Protein AF-A0A847GMD9-F1 (afdb_monomer)

Sequence (215 aa):
MLSDRDDDEDDGYQLQPEETQTRRPEPASASAAELLRKAEAEAAAQQEEERSSADRMKESVGGWWQRARVAASGLGQGAKTLAEAGSRKAEAATIKTVALPKAYAALGRAVYQDRRYLTEFPAAYRQLDELVQQLERRTQEVESAPSLLERAKQSVRRAADAATAKSLSVKLKQQLQRLGADCFERFGAASGPPELCAAVQSLLSKLHDLQDAAD

Foldseek 3Di:
DDDDDDDDDDDDDDDDDDDPPPDDDDDPPPPPVVVVVVVVVVVVVVVVVVVVVVVVVVVVVVVVVVVVVVVCPPQVPNVVVVVVLVVLVVVLCCLVPPVLLVLLLVLLVQCLVVVVCCVPCVVLNVVLVVLVVVLVVLVVVVVPDDDPVVVVVCPVVVVVSVVVSVVSVVVNSNSSSVSSVVLCVVPNCVSGDNVSSVSNVVSVVSSVVSVVVND

Structure (mmCIF, N/CA/C/O backbone):
data_AF-A0A847GMD9-F1
#
_entry.id   AF-A0A847GMD9-F1
#
loop_
_atom_site.group_PDB
_atom_site.id
_atom_site.type_symbol
_atom_site.label_atom_id
_atom_site.label_alt_id
_atom_site.label_comp_id
_atom_site.label_asym_id
_atom_site.label_entity_id
_atom_site.label_seq_id
_atom_site.pdbx_PDB_ins_code
_atom_site.Cartn_x
_atom_site.Cartn_y
_atom_site.Cartn_z
_atom_site.occupancy
_atom_site.B_iso_or_equiv
_atom_site.auth_seq_id
_atom_site.auth_comp_id
_atom_site.auth_asym_id
_atom_site.auth_atom_id
_atom_site.pdbx_PDB_model_num
ATOM 1 N N . MET A 1 1 ? 9.608 -0.421 68.414 1.00 55.06 1 MET A N 1
ATOM 2 C CA . MET A 1 1 ? 10.618 0.401 67.726 1.00 55.06 1 MET A CA 1
ATOM 3 C C . MET A 1 1 ? 9.862 1.388 66.867 1.00 55.06 1 MET A C 1
ATOM 5 O O . MET A 1 1 ? 9.229 0.973 65.907 1.00 55.06 1 MET A O 1
ATOM 9 N N . LEU A 1 2 ? 9.821 2.629 67.347 1.00 54.03 2 LEU A N 1
ATOM 10 C CA . LEU A 1 2 ? 9.278 3.802 66.674 1.00 54.03 2 LEU A CA 1
ATOM 11 C C . LEU A 1 2 ? 10.324 4.345 65.693 1.00 54.03 2 LEU A C 1
ATOM 13 O O . LEU A 1 2 ? 11.517 4.342 66.001 1.00 54.03 2 LEU A O 1
ATOM 17 N N . SER A 1 3 ? 9.871 4.781 64.527 1.00 59.91 3 SER A N 1
ATOM 18 C CA . SER A 1 3 ? 10.553 5.723 63.630 1.00 59.91 3 SER A CA 1
ATOM 19 C C . SER A 1 3 ? 9.406 6.378 62.850 1.00 59.91 3 SER A C 1
ATOM 21 O O . SER A 1 3 ? 8.837 5.736 61.971 1.00 59.91 3 SER A O 1
ATOM 23 N N . ASP A 1 4 ? 8.795 7.449 63.353 1.00 59.41 4 ASP A N 1
ATOM 24 C CA . ASP A 1 4 ? 9.283 8.837 63.291 1.00 59.41 4 ASP A CA 1
ATOM 25 C C . ASP A 1 4 ? 9.867 9.154 61.912 1.00 59.41 4 ASP A C 1
ATOM 27 O O . ASP A 1 4 ? 11.034 8.879 61.619 1.00 59.41 4 ASP A O 1
ATOM 31 N N . ARG A 1 5 ? 9.003 9.688 61.045 1.00 62.06 5 ARG A N 1
ATOM 32 C CA . ARG A 1 5 ? 9.407 10.497 59.901 1.00 62.06 5 ARG A CA 1
ATOM 33 C C . ARG A 1 5 ? 8.311 11.520 59.632 1.00 62.06 5 ARG A C 1
ATOM 35 O O . ARG A 1 5 ? 7.344 11.250 58.923 1.00 62.06 5 ARG A O 1
ATOM 42 N N . ASP A 1 6 ? 8.485 12.627 60.333 1.00 55.53 6 ASP A N 1
ATOM 43 C CA . ASP A 1 6 ? 7.819 13.903 60.150 1.00 55.53 6 ASP A CA 1
ATOM 44 C C . ASP A 1 6 ? 8.154 14.532 58.784 1.00 55.53 6 ASP A C 1
ATOM 46 O O . ASP A 1 6 ? 9.171 14.170 58.180 1.00 55.53 6 ASP A O 1
ATOM 50 N N . ASP A 1 7 ? 7.304 15.496 58.403 1.00 56.94 7 ASP A N 1
ATOM 51 C CA . ASP A 1 7 ? 7.641 16.772 57.746 1.00 56.94 7 ASP A CA 1
ATOM 52 C C . ASP A 1 7 ? 8.220 16.721 56.309 1.00 56.94 7 ASP A C 1
ATOM 54 O O . ASP A 1 7 ? 9.030 15.875 55.949 1.00 56.94 7 ASP A O 1
ATOM 58 N N . ASP A 1 8 ? 7.891 17.600 55.365 1.00 51.62 8 ASP A N 1
ATOM 59 C CA . ASP A 1 8 ? 7.162 18.868 55.356 1.00 51.62 8 ASP A CA 1
ATOM 60 C C . ASP A 1 8 ? 6.970 19.265 53.866 1.00 51.62 8 ASP A C 1
ATOM 62 O O . ASP A 1 8 ? 7.462 18.583 52.964 1.00 51.62 8 ASP A O 1
ATOM 66 N N . GLU A 1 9 ? 6.334 20.416 53.639 1.00 55.97 9 GLU A N 1
ATOM 67 C CA . GLU A 1 9 ? 6.349 21.238 52.406 1.00 55.97 9 GLU A CA 1
ATOM 68 C C . GLU A 1 9 ? 5.123 21.136 51.481 1.00 55.97 9 GLU A C 1
ATOM 70 O O . GLU A 1 9 ? 5.119 20.683 50.335 1.00 55.97 9 GLU A O 1
ATOM 75 N N . ASP A 1 10 ? 4.055 21.658 52.077 1.00 58.16 10 ASP A N 1
ATOM 76 C CA . ASP A 1 10 ? 3.028 22.535 51.519 1.00 58.16 10 ASP A CA 1
ATOM 77 C C . ASP A 1 10 ? 3.616 23.673 50.646 1.00 58.16 10 ASP A C 1
ATOM 79 O O . ASP A 1 10 ? 4.048 24.704 51.159 1.00 58.16 10 ASP A O 1
ATOM 83 N N . ASP A 1 11 ? 3.606 23.510 49.317 1.00 55.16 11 ASP A N 1
ATOM 84 C CA . ASP A 1 11 ? 3.817 24.612 48.366 1.00 55.16 11 ASP A CA 1
ATOM 85 C C . ASP A 1 11 ? 2.465 25.137 47.863 1.00 55.16 11 ASP A C 1
ATOM 87 O O . ASP A 1 11 ? 1.874 24.679 46.875 1.00 55.16 11 ASP A O 1
ATOM 91 N N . GLY A 1 12 ? 1.973 26.141 48.587 1.00 49.69 12 GLY A N 1
ATOM 92 C CA . GLY A 1 12 ? 0.813 26.940 48.234 1.00 49.69 12 GLY A CA 1
ATOM 93 C C . GLY A 1 12 ? 1.006 27.683 46.911 1.00 49.69 12 GLY A C 1
ATOM 94 O O . GLY A 1 12 ? 1.676 28.714 46.834 1.00 49.69 12 GLY A O 1
ATOM 95 N N . TYR A 1 13 ? 0.323 27.220 45.866 1.00 59.31 13 TYR A N 1
ATOM 96 C CA . TYR A 1 13 ? 0.138 27.997 44.644 1.00 59.31 13 TYR A CA 1
ATOM 97 C C . TYR A 1 13 ? -0.812 29.170 44.919 1.00 59.31 13 TYR A C 1
ATOM 99 O O . TYR A 1 13 ? -2.036 29.025 44.955 1.00 59.31 13 TYR A O 1
ATOM 107 N N . GLN A 1 14 ? -0.226 30.354 45.109 1.00 52.59 14 GLN A N 1
ATOM 108 C CA . GLN A 1 14 ? -0.920 31.639 45.112 1.00 52.59 14 GLN A CA 1
ATOM 109 C C . GLN A 1 14 ? -1.671 31.840 43.789 1.00 52.59 14 GLN A C 1
ATOM 111 O O . GLN A 1 14 ? -1.080 32.103 42.742 1.00 52.59 14 GLN A O 1
ATOM 116 N N . LEU A 1 15 ? -2.998 31.756 43.856 1.00 57.06 15 LEU A N 1
ATOM 117 C CA . LEU A 1 15 ? -3.901 32.235 42.817 1.00 57.06 15 LEU A CA 1
ATOM 118 C C . LEU A 1 15 ? -3.817 33.765 42.774 1.00 57.06 15 LEU A C 1
ATOM 120 O O . LEU A 1 15 ? -4.296 34.448 43.679 1.00 57.06 15 LEU A O 1
ATOM 124 N N . GLN A 1 16 ? -3.200 34.305 41.724 1.00 56.38 16 GLN A N 1
ATOM 125 C CA . GLN A 1 16 ? -3.302 35.727 41.417 1.00 56.38 16 GLN A CA 1
ATOM 126 C C . GLN A 1 16 ? -4.740 36.038 40.961 1.00 56.38 16 GLN A C 1
ATOM 128 O O . GLN A 1 16 ? -5.260 35.342 40.085 1.00 56.38 16 GLN A O 1
ATOM 133 N N . PRO A 1 17 ? -5.408 37.053 41.534 1.00 54.34 17 PRO A N 1
ATOM 134 C CA . PRO A 1 17 ? -6.699 37.510 41.048 1.00 54.34 17 PRO A CA 1
ATOM 135 C C . PRO A 1 17 ? -6.495 38.282 39.741 1.00 54.34 17 PRO A C 1
ATOM 137 O O . PRO A 1 17 ? -5.964 39.391 39.744 1.00 54.34 17 PRO A O 1
ATOM 140 N N . GLU A 1 18 ? -6.913 37.704 38.615 1.00 56.88 18 GLU A N 1
ATOM 141 C CA . GLU A 1 18 ? -6.995 38.450 37.362 1.00 56.88 18 GLU A CA 1
ATOM 142 C C . GLU A 1 18 ? -8.102 39.505 37.472 1.00 56.88 18 GLU A C 1
ATOM 144 O O . GLU A 1 18 ? -9.290 39.204 37.607 1.00 56.88 18 GLU A O 1
ATOM 149 N N . GLU A 1 19 ? -7.681 40.767 37.450 1.00 51.44 19 GLU A N 1
ATOM 150 C CA . GLU A 1 19 ? -8.542 41.937 37.433 1.00 51.44 19 GLU A CA 1
ATOM 151 C C . GLU A 1 19 ? -9.450 41.910 36.197 1.00 51.44 19 GLU A C 1
ATOM 153 O O . GLU A 1 19 ? -9.041 42.164 35.063 1.00 51.44 19 GLU A O 1
ATOM 158 N N . THR A 1 20 ? -10.735 41.649 36.423 1.00 48.84 20 THR A N 1
ATOM 159 C CA . THR A 1 20 ? -11.806 41.890 35.456 1.00 48.84 20 THR A CA 1
ATOM 160 C C . THR A 1 20 ? -11.917 43.385 35.149 1.00 48.84 20 THR A C 1
ATOM 162 O O . THR A 1 20 ? -12.686 44.116 35.775 1.00 48.84 20 THR A O 1
ATOM 165 N N . GLN A 1 21 ? -11.165 43.845 34.148 1.00 53.69 21 GLN A N 1
ATOM 166 C CA . GLN A 1 21 ? -11.369 45.133 33.490 1.00 53.69 21 GLN A CA 1
ATOM 167 C C . GLN A 1 21 ? -12.646 45.074 32.641 1.00 53.69 21 GLN A C 1
ATOM 169 O O . GLN A 1 21 ? -12.670 44.592 31.507 1.00 53.69 21 GLN A O 1
ATOM 174 N N . THR A 1 22 ? -13.738 45.588 33.202 1.00 49.62 22 THR A N 1
ATOM 175 C CA . THR A 1 22 ? -15.006 45.858 32.517 1.00 49.62 22 THR A CA 1
ATOM 176 C C . THR A 1 22 ? -14.814 46.967 31.481 1.00 49.62 22 THR A C 1
ATOM 178 O O . THR A 1 22 ? -15.054 48.151 31.719 1.00 49.62 22 THR A O 1
ATOM 181 N N . ARG A 1 23 ? -14.360 46.576 30.287 1.00 53.78 23 ARG A N 1
ATOM 182 C CA . ARG A 1 23 ? -14.252 47.463 29.128 1.00 53.78 23 ARG A CA 1
ATOM 183 C C . ARG A 1 23 ? -15.651 47.727 28.565 1.00 53.78 23 ARG A C 1
ATOM 185 O O . ARG A 1 23 ? -16.315 46.839 28.036 1.00 53.78 23 ARG A O 1
ATOM 192 N N . ARG A 1 24 ? -16.098 48.971 28.726 1.00 52.19 24 ARG A N 1
ATOM 193 C CA . ARG A 1 24 ? -17.351 49.530 28.207 1.00 52.19 24 ARG A CA 1
ATOM 194 C C . ARG A 1 24 ? -17.390 49.375 26.670 1.00 52.19 24 ARG A C 1
ATOM 196 O O . ARG A 1 24 ? -16.454 49.842 26.022 1.00 52.19 24 ARG A O 1
ATOM 203 N N . PRO A 1 25 ? -18.412 48.733 26.076 1.00 55.19 25 PRO A N 1
ATOM 204 C CA . PRO A 1 25 ? -18.513 48.613 24.625 1.00 55.19 25 PRO A CA 1
ATOM 205 C C . PRO A 1 25 ? -18.936 49.954 24.010 1.00 55.19 25 PRO A C 1
ATOM 207 O O . PRO A 1 25 ? -19.998 50.487 24.333 1.00 55.19 25 PRO A O 1
ATOM 210 N N . GLU A 1 26 ? -18.098 50.498 23.128 1.00 59.06 26 GLU A N 1
ATOM 211 C CA . GLU A 1 26 ? -18.479 51.603 22.248 1.00 59.06 26 GLU A CA 1
ATOM 212 C C . GLU A 1 26 ? -19.395 51.107 21.111 1.00 59.06 26 GLU A C 1
ATOM 214 O O . GLU A 1 26 ? -19.246 49.974 20.640 1.00 59.06 26 GLU A O 1
ATOM 219 N N . PRO A 1 27 ? -20.356 51.927 20.651 1.00 48.91 27 PRO A N 1
ATOM 220 C CA . PRO A 1 27 ? -21.293 51.542 19.602 1.00 48.91 27 PRO A CA 1
ATOM 221 C C . PRO A 1 27 ? -20.616 51.512 18.219 1.00 48.91 27 PRO A C 1
ATOM 223 O O . PRO A 1 27 ? -20.427 52.534 17.565 1.00 48.91 27 PRO A O 1
ATOM 226 N N . ALA A 1 28 ? -20.297 50.306 17.745 1.00 55.69 28 ALA A N 1
ATOM 227 C CA . ALA A 1 28 ? -19.742 50.026 16.420 1.00 55.69 28 ALA A CA 1
ATOM 228 C C . ALA A 1 28 ? -20.817 50.018 15.308 1.00 55.69 28 ALA A C 1
ATOM 230 O O . ALA A 1 28 ? -21.030 49.003 14.646 1.00 55.69 28 ALA A O 1
ATOM 231 N N . SER A 1 29 ? -21.515 51.134 15.080 1.00 55.50 29 SER A N 1
ATOM 232 C CA . SER A 1 29 ? -22.562 51.217 14.042 1.00 55.50 29 SER A CA 1
ATOM 233 C C . SER A 1 29 ? -22.107 51.792 12.690 1.00 55.50 29 SER A C 1
ATOM 235 O O . SER A 1 29 ? -22.923 51.885 11.778 1.00 55.50 29 SER A O 1
ATOM 237 N N . ALA A 1 30 ? -20.819 52.107 12.502 1.00 55.28 30 ALA A N 1
ATOM 238 C CA . ALA A 1 30 ? -20.302 52.656 11.235 1.00 55.28 30 ALA A CA 1
ATOM 239 C C . ALA A 1 30 ? -19.457 51.676 10.382 1.00 55.28 30 ALA A C 1
ATOM 241 O O . ALA A 1 30 ? -19.099 52.001 9.257 1.00 55.28 30 ALA A O 1
ATOM 242 N N . SER A 1 31 ? -19.154 50.464 10.867 1.00 60.03 31 SER A N 1
ATOM 243 C CA . SER A 1 31 ? -18.088 49.611 10.295 1.00 60.03 31 SER A CA 1
ATOM 244 C C . SER A 1 31 ? -18.546 48.572 9.250 1.00 60.03 31 SER A C 1
ATOM 246 O O . SER A 1 31 ? -17.762 48.171 8.390 1.00 60.03 31 SER A O 1
ATOM 248 N N . ALA A 1 32 ? -19.813 48.147 9.254 1.00 59.91 32 ALA A N 1
ATOM 249 C CA . ALA A 1 32 ? -20.258 47.028 8.410 1.00 59.91 32 ALA A CA 1
ATOM 250 C C . ALA A 1 32 ? -20.320 47.359 6.904 1.00 59.91 32 ALA A C 1
ATOM 252 O O . ALA A 1 32 ? -19.997 46.516 6.069 1.00 59.91 32 ALA A O 1
ATOM 253 N N . ALA A 1 33 ? -20.701 48.589 6.544 1.00 64.25 33 ALA A N 1
ATOM 254 C CA . ALA A 1 33 ? -20.795 49.004 5.142 1.00 64.25 33 ALA A CA 1
ATOM 255 C C . ALA A 1 33 ? -19.414 49.237 4.500 1.00 64.25 33 ALA A C 1
ATOM 257 O O . ALA A 1 33 ? -19.243 49.042 3.297 1.00 64.25 33 ALA A O 1
ATOM 258 N N . GLU A 1 34 ? -18.422 49.628 5.300 1.00 65.38 34 GLU A N 1
ATOM 259 C CA . GLU A 1 34 ? -17.058 49.875 4.832 1.00 65.38 34 GLU A CA 1
ATOM 260 C C . GLU A 1 34 ? -16.272 48.564 4.665 1.00 65.38 34 GLU A C 1
ATOM 262 O O . GLU A 1 34 ? -15.547 48.397 3.684 1.00 65.38 34 GLU A O 1
ATOM 267 N N . LEU A 1 35 ? -16.507 47.578 5.542 1.00 67.19 35 LEU A N 1
ATOM 268 C CA . LEU A 1 35 ? -15.934 46.234 5.409 1.00 67.19 35 LEU A CA 1
ATOM 269 C C . LEU A 1 35 ? -16.474 45.472 4.187 1.00 67.19 35 LEU A C 1
ATOM 271 O O . LEU A 1 35 ? -15.703 44.775 3.531 1.00 67.19 35 LEU A O 1
ATOM 275 N N . LEU A 1 36 ? -17.755 45.640 3.831 1.00 72.62 36 LEU A N 1
ATOM 276 C CA . LEU A 1 36 ? -18.325 45.036 2.618 1.00 72.62 36 LEU A CA 1
ATOM 277 C C . LEU A 1 36 ? -17.710 45.617 1.336 1.00 72.62 36 LEU A C 1
ATOM 279 O O . LEU A 1 36 ? -17.319 44.857 0.455 1.00 72.62 36 LEU A O 1
ATOM 283 N N . ARG A 1 37 ? -17.527 46.942 1.257 1.00 75.50 37 ARG A N 1
ATOM 284 C CA . ARG A 1 37 ? -16.871 47.574 0.096 1.00 75.50 37 ARG A CA 1
ATOM 285 C C . ARG A 1 37 ? -15.402 47.184 -0.038 1.00 75.50 37 ARG A C 1
ATOM 287 O O . ARG A 1 37 ? -14.915 47.028 -1.154 1.00 75.50 37 ARG A O 1
ATOM 294 N N . LYS A 1 38 ? -14.697 47.007 1.084 1.00 74.50 38 LYS A N 1
ATOM 295 C CA . LYS A 1 38 ? -13.303 46.552 1.070 1.00 74.50 38 LYS A CA 1
ATOM 296 C C . LYS A 1 38 ? -13.183 45.089 0.620 1.00 74.50 38 LYS A C 1
ATOM 298 O O . LYS A 1 38 ? -12.315 44.785 -0.191 1.00 74.50 38 LYS A O 1
ATOM 303 N N . ALA A 1 39 ? -14.092 44.217 1.062 1.00 72.31 39 ALA A N 1
ATOM 304 C CA . ALA A 1 39 ? -14.126 42.818 0.634 1.00 72.31 39 ALA A CA 1
ATOM 305 C C . ALA A 1 39 ? -14.465 42.658 -0.862 1.00 72.31 39 ALA A C 1
ATOM 307 O O . ALA A 1 39 ? -13.865 41.827 -1.541 1.00 72.31 39 ALA A O 1
ATOM 308 N N . GLU A 1 40 ? -15.378 43.474 -1.402 1.00 74.38 40 GLU A N 1
ATOM 309 C CA . GLU A 1 40 ? -15.707 43.456 -2.837 1.00 74.38 40 GLU A CA 1
ATOM 310 C C . GLU A 1 40 ? -14.541 43.944 -3.714 1.00 74.38 40 GLU A C 1
ATOM 312 O O . GLU A 1 40 ? -14.289 43.371 -4.775 1.00 74.38 40 GLU A O 1
ATOM 317 N N . ALA A 1 41 ? -13.783 44.948 -3.259 1.00 72.31 41 ALA A N 1
ATOM 318 C CA . ALA A 1 41 ? -12.608 45.440 -3.979 1.00 72.31 41 ALA A CA 1
ATOM 319 C C . ALA A 1 41 ? -11.449 44.421 -3.996 1.00 72.31 41 ALA A C 1
ATOM 321 O O . ALA A 1 41 ? -10.798 44.247 -5.026 1.00 72.31 41 ALA A O 1
ATOM 322 N N . GLU A 1 42 ? -11.212 43.709 -2.889 1.00 72.00 42 GLU A N 1
ATOM 323 C CA . GLU A 1 42 ? -10.174 42.669 -2.811 1.00 72.00 42 GLU A CA 1
ATOM 324 C C . GLU A 1 42 ? -10.532 41.429 -3.655 1.00 72.00 42 GLU A C 1
ATOM 326 O O . GLU A 1 42 ? -9.656 40.849 -4.299 1.00 72.00 42 GLU A O 1
ATOM 331 N N . ALA A 1 43 ? -11.819 41.069 -3.748 1.00 70.19 43 ALA A N 1
ATOM 332 C CA . ALA A 1 43 ? -12.281 39.971 -4.602 1.00 70.19 43 ALA A CA 1
ATOM 333 C C . ALA A 1 43 ? -12.126 40.269 -6.108 1.00 70.19 43 ALA A C 1
ATOM 335 O O . ALA A 1 43 ? -11.806 39.370 -6.890 1.00 70.19 43 ALA A O 1
ATOM 336 N N . ALA A 1 44 ? -12.313 41.527 -6.525 1.00 71.50 44 ALA A N 1
ATOM 337 C CA . ALA A 1 44 ? -12.126 41.936 -7.918 1.00 71.50 44 ALA A CA 1
ATOM 338 C C . ALA A 1 44 ? -10.647 41.887 -8.348 1.00 71.50 44 ALA A C 1
ATOM 340 O O . ALA A 1 44 ? -10.341 41.412 -9.442 1.00 71.50 44 ALA A O 1
ATOM 341 N N . ALA A 1 45 ? -9.726 42.298 -7.468 1.00 70.00 45 ALA A N 1
ATOM 342 C CA . ALA A 1 45 ? -8.288 42.243 -7.736 1.00 70.00 45 ALA A CA 1
ATOM 343 C C . ALA A 1 45 ? -7.768 40.797 -7.866 1.00 70.00 45 ALA A C 1
ATOM 345 O O . ALA A 1 45 ? -6.964 40.505 -8.752 1.00 70.00 45 ALA A O 1
ATOM 346 N N . GLN A 1 46 ? -8.277 39.869 -7.046 1.00 67.81 46 GLN A N 1
ATOM 347 C CA . GLN A 1 46 ? -7.904 38.450 -7.125 1.00 67.81 46 GLN A CA 1
ATOM 348 C C . GLN A 1 46 ? -8.372 37.788 -8.434 1.00 67.81 46 GLN A C 1
ATOM 350 O O . GLN A 1 46 ? -7.641 36.984 -9.012 1.00 67.81 46 GLN A O 1
ATOM 355 N N . GLN A 1 47 ? -9.543 38.164 -8.964 1.00 67.88 47 GLN A N 1
ATOM 356 C CA . GLN A 1 47 ? -10.028 37.623 -10.242 1.00 67.88 47 GLN A CA 1
ATOM 357 C C . GLN A 1 47 ? -9.214 38.084 -11.462 1.00 67.88 47 GLN A C 1
ATOM 359 O O . GLN A 1 47 ? -9.088 37.326 -12.429 1.00 67.88 47 GLN A O 1
ATOM 364 N N . GLU A 1 48 ? -8.658 39.299 -11.457 1.00 69.19 48 GLU A N 1
ATOM 365 C CA . GLU A 1 48 ? -7.792 39.763 -12.552 1.00 69.19 48 GLU A CA 1
ATOM 366 C C . GLU A 1 48 ? -6.420 39.073 -12.544 1.00 69.19 48 GLU A C 1
ATOM 368 O O . GLU A 1 48 ? -5.893 38.732 -13.610 1.00 69.19 48 GLU A O 1
ATOM 373 N N . GLU A 1 49 ? -5.868 38.779 -11.365 1.00 67.19 49 GLU A N 1
ATOM 374 C CA . GLU A 1 49 ? -4.586 38.077 -11.233 1.00 67.19 49 GLU A CA 1
ATOM 375 C C . GLU A 1 49 ? -4.682 36.600 -11.671 1.00 67.19 49 GLU A C 1
ATOM 377 O O . GLU A 1 49 ? -3.796 36.090 -12.371 1.00 67.19 49 GLU A O 1
ATOM 382 N N . GLU A 1 50 ? -5.802 35.932 -11.369 1.00 64.50 50 GLU A N 1
ATOM 383 C CA . GLU A 1 50 ? -6.078 34.566 -11.836 1.00 64.50 50 GLU A CA 1
ATOM 384 C C . GLU A 1 50 ? -6.248 34.487 -13.363 1.00 64.50 50 GLU A C 1
ATOM 386 O O . GLU A 1 50 ? -5.744 33.553 -13.998 1.00 64.50 50 GLU A O 1
ATOM 391 N N . ARG A 1 51 ? -6.893 35.485 -13.985 1.00 68.12 51 ARG A N 1
ATOM 392 C CA . ARG A 1 51 ? -7.039 35.545 -15.451 1.00 68.12 51 ARG A CA 1
ATOM 393 C C . ARG A 1 51 ? -5.700 35.777 -16.154 1.00 68.12 51 ARG A C 1
ATOM 395 O O . ARG A 1 51 ? -5.405 35.094 -17.133 1.00 68.12 51 ARG A O 1
ATOM 402 N N . SER A 1 52 ? -4.857 36.660 -15.616 1.00 69.75 52 SER A N 1
ATOM 403 C CA . SER A 1 52 ? -3.516 36.941 -16.154 1.00 69.75 52 SER A CA 1
ATOM 404 C C . SER A 1 52 ? -2.570 35.733 -16.048 1.00 69.75 52 SER A C 1
ATOM 406 O O . SER A 1 52 ? -1.805 35.443 -16.975 1.00 69.75 52 SER A O 1
ATOM 408 N N . SER A 1 53 ? -2.660 34.959 -14.960 1.00 60.66 53 SER A N 1
ATOM 409 C CA . SER A 1 53 ? -1.889 33.716 -14.804 1.00 60.66 53 SER A CA 1
ATOM 410 C C . SER A 1 53 ? -2.349 32.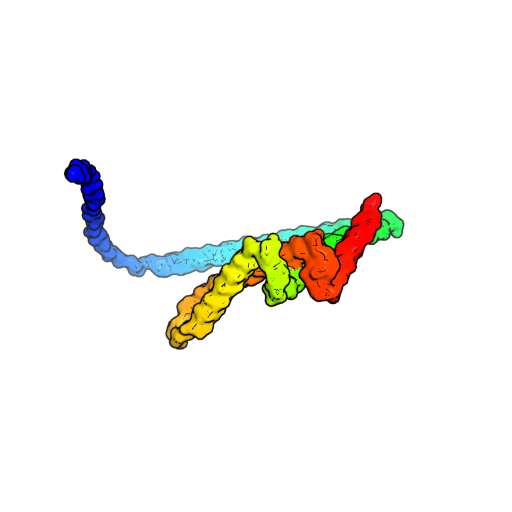606 -15.757 1.00 60.66 53 SER A C 1
ATOM 412 O O . SER A 1 53 ? -1.514 31.875 -16.297 1.00 60.66 53 SER A O 1
ATOM 414 N N . ALA A 1 54 ? -3.656 32.498 -16.021 1.00 61.16 54 ALA A N 1
ATOM 415 C CA . ALA A 1 54 ? -4.202 31.491 -16.930 1.00 61.16 54 ALA A CA 1
ATOM 416 C C . ALA A 1 54 ? -3.770 31.701 -18.395 1.00 61.16 54 ALA A C 1
ATOM 418 O O . ALA A 1 54 ? -3.502 30.721 -19.098 1.00 61.16 54 ALA A O 1
ATOM 419 N N . ASP A 1 55 ? -3.648 32.950 -18.854 1.00 64.62 55 ASP A N 1
ATOM 420 C CA . ASP A 1 55 ? -3.221 33.242 -20.229 1.00 64.62 55 ASP A CA 1
ATOM 421 C C . ASP A 1 55 ? -1.710 33.048 -20.438 1.00 64.62 55 ASP A C 1
ATOM 423 O O . ASP A 1 55 ? -1.308 32.442 -21.436 1.00 64.62 55 ASP A O 1
ATOM 427 N N . ARG A 1 56 ? -0.861 33.391 -19.454 1.00 64.12 56 ARG A N 1
ATOM 428 C CA . ARG A 1 56 ? 0.585 33.073 -19.518 1.00 64.12 56 ARG A CA 1
ATOM 429 C C . ARG A 1 56 ? 0.860 31.568 -19.548 1.00 64.12 56 ARG A C 1
ATOM 431 O O . ARG A 1 56 ? 1.829 31.119 -20.165 1.00 64.12 56 ARG A O 1
ATOM 438 N N . MET A 1 57 ? 0.007 30.767 -18.909 1.00 56.81 57 MET A N 1
ATOM 439 C CA . MET A 1 57 ? 0.154 29.311 -18.905 1.00 56.81 57 MET A CA 1
ATOM 440 C C . MET A 1 57 ? -0.186 28.689 -20.270 1.00 56.81 57 MET A C 1
ATOM 442 O O . MET A 1 57 ? 0.446 27.709 -20.665 1.00 56.81 57 MET A O 1
ATOM 446 N N . LYS A 1 58 ? -1.114 29.276 -21.040 1.00 63.47 58 LYS A N 1
ATOM 447 C CA . LYS A 1 58 ? -1.474 28.789 -22.386 1.00 63.47 58 LYS A CA 1
ATOM 448 C C . LYS A 1 58 ? -0.385 29.055 -23.429 1.00 63.47 58 LYS A C 1
ATOM 450 O O . LYS A 1 58 ? -0.117 28.176 -24.249 1.00 63.47 58 LYS A O 1
ATOM 455 N N . GLU A 1 59 ? 0.286 30.206 -23.375 1.00 61.16 59 GLU A N 1
ATOM 456 C CA . GLU A 1 59 ? 1.390 30.524 -24.299 1.00 61.16 59 GLU A CA 1
ATOM 457 C C . GLU A 1 59 ? 2.642 29.666 -24.046 1.00 61.16 59 GLU A C 1
ATOM 459 O O . GLU A 1 59 ? 3.314 29.238 -24.988 1.00 61.16 59 GLU A O 1
ATOM 464 N N . SER A 1 60 ? 2.912 29.325 -22.782 1.00 59.38 60 SER A N 1
ATOM 465 C CA . SER A 1 60 ? 4.016 28.439 -22.386 1.00 59.38 60 SER A CA 1
ATOM 466 C C . SER A 1 60 ? 3.855 27.007 -22.927 1.00 59.38 60 SER A C 1
ATOM 468 O O . SER A 1 60 ? 4.807 26.412 -23.444 1.00 59.38 60 SER A O 1
ATOM 470 N N . VAL A 1 61 ? 2.635 26.459 -22.884 1.00 60.09 61 VAL A N 1
ATOM 471 C CA . VAL A 1 61 ? 2.370 25.076 -23.310 1.00 60.09 61 VAL A CA 1
ATOM 472 C C . VAL A 1 61 ? 2.462 24.924 -24.835 1.00 60.09 61 VAL A C 1
ATOM 474 O O . VAL A 1 61 ? 3.018 23.934 -25.313 1.00 60.09 61 VAL A O 1
ATOM 477 N N . GLY A 1 62 ? 2.004 25.908 -25.619 1.00 62.00 62 GLY A N 1
ATOM 478 C CA . GLY A 1 62 ? 2.017 25.837 -27.090 1.00 62.00 62 GLY A CA 1
ATOM 479 C C . GLY A 1 62 ? 3.423 25.709 -27.696 1.00 62.00 62 GLY A C 1
ATOM 480 O O . GLY A 1 62 ? 3.656 24.877 -28.577 1.00 62.00 62 GLY A O 1
ATOM 481 N N . GLY A 1 63 ? 4.390 26.464 -27.163 1.00 64.94 63 GLY A N 1
ATOM 482 C CA . GLY A 1 63 ? 5.774 26.456 -27.649 1.00 64.94 63 GLY A CA 1
ATOM 483 C C . GLY A 1 63 ? 6.585 25.208 -27.273 1.00 64.94 63 GLY A C 1
ATOM 484 O O . GLY A 1 63 ? 7.621 24.946 -27.891 1.00 64.94 63 GLY A O 1
ATOM 485 N N . TRP A 1 64 ? 6.150 24.430 -26.275 1.00 67.00 64 TRP A N 1
ATOM 486 C CA . TRP A 1 64 ? 6.814 23.181 -25.877 1.00 67.00 64 TRP A CA 1
ATOM 487 C C . TRP A 1 64 ? 6.442 22.016 -26.807 1.00 67.00 64 TRP A C 1
ATOM 489 O O . TRP A 1 64 ? 7.326 21.291 -27.268 1.00 67.00 64 TRP A O 1
ATOM 499 N N . TRP A 1 65 ? 5.166 21.897 -27.193 1.00 68.69 65 TRP A N 1
ATOM 500 C CA . TRP A 1 65 ? 4.698 20.838 -28.099 1.00 68.69 65 TRP A CA 1
ATOM 501 C C . TRP A 1 65 ? 5.286 20.942 -29.512 1.00 68.69 65 TRP A C 1
ATOM 503 O O . TRP A 1 65 ? 5.628 19.924 -30.116 1.00 68.69 65 TRP A O 1
ATOM 513 N N . GLN A 1 66 ? 5.468 22.158 -30.038 1.00 65.81 66 GLN A N 1
ATOM 514 C CA . GLN A 1 66 ? 6.109 22.356 -31.345 1.00 65.81 66 GLN A CA 1
ATOM 515 C C . GLN A 1 66 ? 7.595 21.976 -31.322 1.00 65.81 66 GLN A C 1
ATOM 517 O O . GLN A 1 66 ? 8.071 21.335 -32.259 1.00 65.81 66 GLN A O 1
ATOM 522 N N . ARG A 1 67 ? 8.314 22.272 -30.231 1.00 65.19 67 ARG A N 1
ATOM 523 C CA . ARG A 1 67 ? 9.720 21.864 -30.068 1.00 65.19 67 ARG A CA 1
ATOM 524 C C . ARG A 1 67 ? 9.869 20.351 -29.892 1.00 65.19 67 ARG A C 1
ATOM 526 O O . ARG A 1 67 ? 10.743 19.758 -30.521 1.00 65.19 67 ARG A O 1
ATOM 533 N N . ALA A 1 68 ? 8.976 19.715 -29.134 1.00 61.72 68 ALA A N 1
ATOM 534 C CA . ALA A 1 68 ? 8.938 18.258 -28.994 1.00 61.72 68 ALA A CA 1
ATOM 535 C C . ALA A 1 68 ? 8.671 17.552 -30.338 1.00 61.72 68 ALA A C 1
ATOM 537 O O . ALA A 1 68 ? 9.284 16.529 -30.643 1.00 61.72 68 ALA A O 1
ATOM 538 N N . ARG A 1 69 ? 7.804 18.127 -31.183 1.00 65.88 69 ARG A N 1
ATOM 539 C CA . ARG A 1 69 ? 7.455 17.557 -32.491 1.00 65.88 69 ARG A CA 1
ATOM 540 C C . ARG A 1 69 ? 8.584 17.662 -33.522 1.00 65.88 69 ARG A C 1
ATOM 542 O O . ARG A 1 69 ? 8.782 16.713 -34.272 1.00 65.88 69 ARG A O 1
ATOM 549 N N . VAL A 1 70 ? 9.341 18.763 -33.546 1.00 61.50 70 VAL A N 1
ATOM 550 C CA . VAL A 1 70 ? 10.487 18.930 -34.468 1.00 61.50 70 VAL A CA 1
ATOM 551 C C . VAL A 1 70 ? 11.667 18.030 -34.080 1.00 61.50 70 VAL A C 1
ATOM 553 O O . VAL A 1 70 ? 12.317 17.461 -34.958 1.00 61.50 70 VAL A O 1
ATOM 556 N N . ALA A 1 71 ? 11.898 17.812 -32.781 1.00 58.25 71 ALA A N 1
ATOM 557 C CA . ALA A 1 71 ? 12.905 16.860 -32.306 1.00 58.25 71 A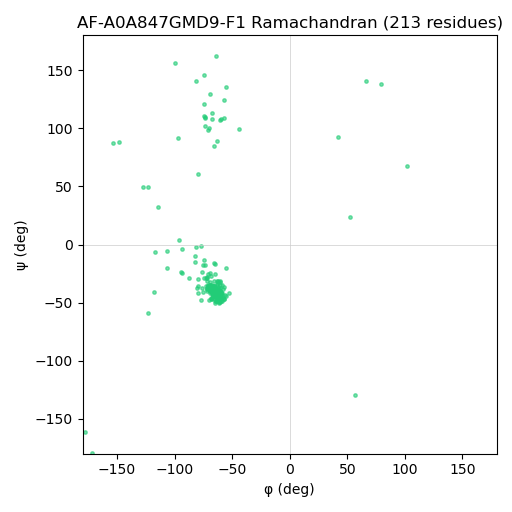LA A CA 1
ATOM 558 C C . ALA A 1 71 ? 12.560 15.398 -32.669 1.00 58.25 71 ALA A C 1
ATOM 560 O O . ALA A 1 71 ? 13.455 14.603 -32.951 1.00 58.25 71 ALA A O 1
ATOM 561 N N . ALA A 1 72 ? 11.269 15.051 -32.733 1.00 55.53 72 ALA A N 1
ATOM 562 C CA . ALA A 1 72 ? 10.810 13.701 -33.060 1.00 55.53 72 ALA A CA 1
ATOM 563 C C . ALA A 1 72 ? 11.034 13.298 -34.535 1.00 55.53 72 ALA A C 1
ATOM 565 O O . ALA A 1 72 ? 11.169 12.113 -34.832 1.00 55.53 72 ALA A O 1
ATOM 566 N N . SER A 1 73 ? 11.109 14.255 -35.467 1.00 59.41 73 SER A N 1
ATOM 567 C CA . SER A 1 73 ? 11.242 13.970 -36.908 1.00 59.41 73 SER A CA 1
ATOM 568 C C . SER A 1 73 ? 12.671 13.673 -37.396 1.00 59.41 73 SER A C 1
ATOM 570 O O . SER A 1 73 ? 12.827 13.138 -38.489 1.00 59.41 73 SER A O 1
ATOM 572 N N . GLY A 1 74 ? 13.714 13.983 -36.615 1.00 55.28 74 GLY A N 1
ATOM 573 C CA . GLY A 1 74 ? 15.121 13.863 -37.044 1.00 55.28 74 GLY A CA 1
ATOM 574 C C . GLY A 1 74 ? 15.838 12.549 -36.690 1.00 55.28 74 GLY A C 1
ATOM 575 O O . GLY A 1 74 ? 16.990 12.367 -37.066 1.00 55.28 74 GLY A O 1
ATOM 576 N N . LEU A 1 75 ? 15.194 11.627 -35.967 1.00 53.44 75 LEU A N 1
ATOM 577 C CA . LEU A 1 75 ? 15.845 10.484 -35.303 1.00 53.44 75 LEU A CA 1
ATOM 578 C C . LEU A 1 75 ? 15.256 9.124 -35.742 1.00 53.44 75 LEU A C 1
ATOM 580 O O . LEU A 1 75 ? 14.925 8.283 -34.919 1.00 53.44 75 LEU A O 1
ATOM 584 N N . GLY A 1 76 ? 15.111 8.859 -37.042 1.00 58.81 76 GLY A N 1
ATOM 585 C CA . GLY A 1 76 ? 14.341 7.706 -37.560 1.00 58.81 76 GLY A CA 1
ATOM 586 C C . GLY A 1 76 ? 14.731 6.293 -37.068 1.00 58.81 76 GLY A C 1
ATOM 587 O O . GLY A 1 76 ? 13.898 5.386 -37.122 1.00 58.81 76 GLY A O 1
ATOM 588 N N . GLN A 1 77 ? 15.951 6.091 -36.551 1.00 59.94 77 GLN A N 1
ATOM 589 C CA . GLN A 1 77 ? 16.384 4.828 -35.923 1.00 59.94 77 GLN A CA 1
ATOM 590 C C . GLN A 1 77 ? 16.762 4.990 -34.442 1.00 59.94 77 GLN A C 1
ATOM 592 O O . GLN A 1 77 ? 16.338 4.177 -33.625 1.00 59.94 77 GLN A O 1
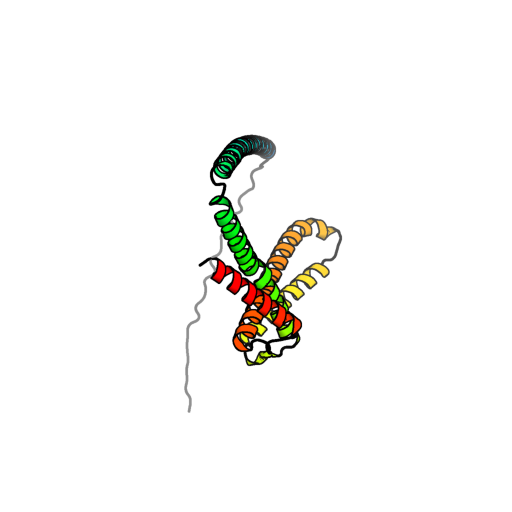ATOM 597 N N . GLY A 1 78 ? 17.455 6.072 -34.067 1.00 61.78 78 GLY A N 1
ATOM 598 C CA . GLY A 1 78 ? 17.774 6.366 -32.662 1.00 61.78 78 GLY A CA 1
ATOM 599 C C . GLY A 1 78 ? 16.558 6.733 -31.796 1.00 61.78 78 GLY A C 1
ATOM 600 O O . GLY A 1 78 ? 16.558 6.464 -30.602 1.00 61.78 78 GLY A O 1
ATOM 601 N N . ALA A 1 79 ? 15.482 7.292 -32.366 1.00 61.84 79 ALA A N 1
ATOM 602 C CA . ALA A 1 79 ? 14.260 7.586 -31.609 1.00 61.84 79 ALA A CA 1
ATOM 603 C C . ALA A 1 79 ? 13.470 6.325 -31.264 1.00 61.84 79 ALA A C 1
ATOM 605 O O . ALA A 1 79 ? 12.779 6.324 -30.253 1.00 61.84 79 ALA A O 1
ATOM 606 N N . LYS A 1 80 ? 13.552 5.260 -32.076 1.00 72.88 80 LYS A N 1
ATOM 607 C CA . LYS A 1 80 ? 12.823 4.014 -31.799 1.00 72.88 80 LYS A CA 1
ATOM 608 C C . LYS A 1 80 ? 13.380 3.329 -30.553 1.00 72.88 80 LYS A C 1
ATOM 610 O O . LYS A 1 80 ? 12.621 3.023 -29.643 1.00 72.88 80 LYS A O 1
ATOM 615 N N . THR A 1 81 ? 14.704 3.209 -30.461 1.00 76.94 81 THR A N 1
ATOM 616 C CA . THR A 1 81 ? 15.368 2.628 -29.286 1.00 76.94 81 THR A CA 1
ATOM 617 C C . THR A 1 81 ? 15.184 3.493 -28.034 1.00 76.94 81 THR A C 1
ATOM 619 O O . THR A 1 81 ? 14.916 2.965 -26.957 1.00 76.94 81 THR A O 1
ATOM 622 N N . LEU A 1 82 ? 15.231 4.826 -28.163 1.00 77.38 82 LEU A N 1
ATOM 623 C CA . LEU A 1 82 ? 14.953 5.745 -27.051 1.00 77.38 82 LEU A CA 1
ATOM 624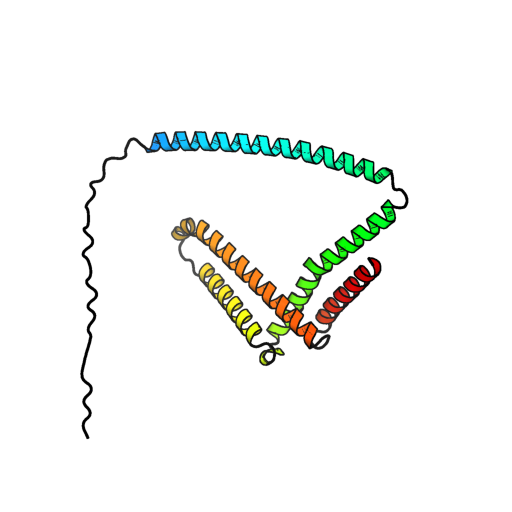 C C . LEU A 1 82 ? 13.488 5.698 -26.585 1.00 77.38 82 LEU A C 1
ATOM 626 O O . LEU A 1 82 ? 13.230 5.750 -25.382 1.00 77.38 82 LEU A O 1
ATOM 630 N N . ALA A 1 83 ? 12.529 5.582 -27.508 1.00 80.88 83 ALA A N 1
ATOM 631 C CA . ALA A 1 83 ? 11.110 5.472 -27.175 1.00 80.88 83 ALA A CA 1
ATOM 632 C C . ALA A 1 83 ? 10.796 4.151 -26.457 1.00 80.88 83 ALA A C 1
ATOM 634 O O . ALA A 1 83 ? 10.078 4.153 -25.457 1.00 80.88 83 ALA A O 1
ATOM 635 N N . GLU A 1 84 ? 11.376 3.037 -26.910 1.00 84.75 84 GLU A N 1
ATOM 636 C CA . GLU A 1 84 ? 11.235 1.730 -26.260 1.00 84.75 84 GLU A CA 1
ATOM 637 C C . GLU A 1 84 ? 11.847 1.728 -24.853 1.00 84.75 84 GLU A C 1
ATOM 639 O O . GLU A 1 84 ? 11.196 1.295 -23.899 1.00 84.75 84 GLU A O 1
ATOM 644 N N . ALA A 1 85 ? 13.049 2.292 -24.689 1.00 84.69 85 ALA A N 1
ATOM 645 C CA . ALA A 1 85 ? 13.679 2.450 -23.379 1.00 84.69 85 ALA A CA 1
ATOM 646 C C . ALA A 1 85 ? 12.841 3.335 -22.435 1.00 84.69 85 ALA A C 1
ATOM 648 O O . ALA A 1 85 ? 12.696 3.028 -21.249 1.00 84.69 85 ALA A O 1
ATOM 649 N N . GLY A 1 86 ? 12.243 4.413 -22.956 1.00 87.00 86 GLY A N 1
ATOM 650 C CA . GLY A 1 86 ? 11.328 5.275 -22.205 1.00 87.00 86 GLY A CA 1
ATOM 651 C C . GLY A 1 86 ? 10.062 4.542 -21.751 1.00 87.00 86 GLY A C 1
ATOM 652 O O . GLY A 1 86 ? 9.680 4.646 -20.584 1.00 87.00 86 GLY A O 1
ATOM 653 N N . SER A 1 87 ? 9.452 3.751 -22.640 1.00 89.44 87 SER A N 1
ATOM 654 C CA . SER A 1 87 ? 8.264 2.946 -22.327 1.00 89.44 87 SER A CA 1
ATOM 655 C C . SER A 1 87 ? 8.547 1.926 -21.224 1.00 89.44 87 SER A C 1
ATOM 657 O O . SER A 1 87 ? 7.799 1.851 -20.251 1.00 89.44 87 SER A O 1
ATOM 659 N N . ARG A 1 88 ? 9.667 1.196 -21.310 1.00 91.00 88 ARG A N 1
ATOM 660 C CA . ARG A 1 88 ? 10.060 0.206 -20.290 1.00 91.00 88 ARG A CA 1
ATOM 661 C C . ARG A 1 88 ? 10.274 0.844 -18.919 1.00 91.00 88 ARG A C 1
ATOM 663 O O . ARG A 1 88 ? 9.781 0.330 -17.917 1.00 91.00 88 ARG A O 1
ATOM 670 N N . LYS A 1 89 ? 10.939 2.004 -18.866 1.00 92.31 89 LYS A N 1
ATOM 671 C CA . LYS A 1 89 ? 11.131 2.760 -17.616 1.00 92.31 89 LYS A CA 1
ATOM 672 C C . LYS A 1 89 ? 9.803 3.235 -17.023 1.00 92.31 89 LYS A C 1
ATOM 674 O O . LYS A 1 89 ? 9.617 3.152 -15.808 1.00 92.31 89 LYS A O 1
ATOM 679 N N . ALA A 1 90 ? 8.868 3.688 -17.859 1.00 93.06 90 ALA A N 1
ATOM 680 C CA . ALA A 1 90 ? 7.530 4.078 -17.416 1.00 93.06 90 ALA A CA 1
ATOM 681 C C . ALA A 1 90 ? 6.722 2.878 -16.881 1.00 93.06 90 ALA A C 1
ATOM 683 O O . ALA A 1 90 ? 6.051 2.991 -15.850 1.00 93.06 90 ALA A O 1
ATOM 684 N N . GLU A 1 91 ? 6.825 1.712 -17.523 1.00 93.94 91 GLU A N 1
ATOM 685 C CA . GLU A 1 91 ? 6.212 0.473 -17.037 1.00 93.94 91 GLU A CA 1
ATOM 686 C C . GLU A 1 91 ? 6.800 0.031 -15.695 1.00 93.94 91 GLU A C 1
ATOM 688 O O . GLU A 1 91 ? 6.046 -0.216 -14.752 1.00 93.94 91 GLU A O 1
ATOM 693 N N . ALA A 1 92 ? 8.128 0.004 -15.564 1.00 95.69 92 ALA A N 1
ATOM 694 C CA . ALA A 1 92 ? 8.801 -0.345 -14.315 1.00 95.69 92 ALA A CA 1
ATOM 695 C C . ALA A 1 92 ? 8.400 0.606 -13.174 1.00 95.69 92 ALA A C 1
ATOM 697 O O . ALA A 1 92 ? 8.101 0.165 -12.060 1.00 95.69 92 ALA A O 1
ATOM 698 N N . ALA A 1 93 ? 8.303 1.910 -13.460 1.00 96.25 93 ALA A N 1
ATOM 699 C CA . ALA A 1 93 ? 7.811 2.897 -12.505 1.00 96.25 93 ALA A CA 1
ATOM 700 C C . ALA A 1 93 ? 6.354 2.624 -12.098 1.00 96.25 93 ALA A C 1
ATOM 702 O O . ALA A 1 93 ? 6.029 2.687 -10.912 1.00 96.25 93 ALA A O 1
ATOM 703 N N . THR A 1 94 ? 5.486 2.259 -13.045 1.00 97.38 94 THR A N 1
ATOM 704 C CA . THR A 1 94 ? 4.077 1.925 -12.772 1.00 97.38 94 THR A CA 1
ATOM 705 C C . THR A 1 94 ? 3.954 0.671 -11.905 1.00 97.38 94 THR A C 1
ATOM 707 O O . THR A 1 94 ? 3.179 0.651 -10.944 1.00 97.38 94 THR A O 1
ATOM 710 N N . ILE A 1 95 ? 4.755 -0.363 -12.184 1.00 97.25 95 ILE A N 1
ATOM 711 C CA . ILE A 1 95 ? 4.792 -1.583 -11.369 1.00 97.25 95 ILE A CA 1
ATOM 712 C C . ILE A 1 95 ? 5.226 -1.240 -9.943 1.00 97.25 95 ILE A C 1
ATOM 714 O O . ILE A 1 95 ? 4.525 -1.586 -8.992 1.00 97.25 95 ILE A O 1
ATOM 718 N N . LYS A 1 96 ? 6.327 -0.498 -9.790 1.00 97.31 96 LYS A N 1
ATOM 719 C CA . LYS A 1 96 ? 6.898 -0.150 -8.483 1.00 97.31 96 LYS A CA 1
ATOM 720 C C . LYS A 1 96 ? 5.996 0.766 -7.649 1.00 97.31 96 LYS A C 1
ATOM 722 O O . LYS A 1 96 ? 5.922 0.601 -6.436 1.00 97.31 96 LYS A O 1
ATOM 727 N N . THR A 1 97 ? 5.332 1.739 -8.274 1.00 96.81 97 THR A N 1
ATOM 728 C CA . THR A 1 97 ? 4.569 2.784 -7.561 1.00 96.81 97 THR A CA 1
ATOM 729 C C . THR A 1 97 ? 3.091 2.457 -7.369 1.00 96.81 97 THR A C 1
ATOM 731 O O . THR A 1 97 ? 2.487 2.962 -6.424 1.00 96.81 97 THR A O 1
ATOM 734 N N . VAL A 1 98 ? 2.501 1.608 -8.220 1.00 97.31 98 VAL A N 1
ATOM 735 C CA . VAL A 1 98 ? 1.055 1.328 -8.200 1.00 97.31 98 VAL A CA 1
ATOM 736 C C . VAL A 1 98 ? 0.764 -0.158 -8.024 1.00 97.31 98 VAL A C 1
ATOM 738 O O . VAL A 1 98 ? 0.085 -0.539 -7.068 1.00 97.31 98 VAL A O 1
ATOM 741 N N . ALA A 1 99 ? 1.249 -1.008 -8.935 1.00 97.88 99 ALA A N 1
ATOM 742 C CA . ALA A 1 99 ? 0.820 -2.407 -8.988 1.00 97.88 99 ALA A CA 1
ATOM 743 C C . ALA A 1 99 ? 1.339 -3.223 -7.795 1.00 97.88 99 ALA A C 1
ATOM 745 O O . ALA A 1 99 ? 0.566 -3.919 -7.136 1.00 97.88 99 ALA A O 1
ATOM 746 N N . LEU A 1 100 ? 2.629 -3.094 -7.486 1.00 97.94 100 LEU A N 1
ATOM 747 C CA . LEU A 1 100 ? 3.289 -3.853 -6.431 1.00 97.94 100 LEU A CA 1
ATOM 748 C C . LEU A 1 100 ? 2.797 -3.445 -5.023 1.00 97.94 100 LEU A C 1
ATOM 750 O O . LEU A 1 100 ? 2.390 -4.334 -4.274 1.00 97.94 100 LEU A O 1
ATOM 754 N N . PRO A 1 101 ? 2.687 -2.144 -4.667 1.00 98.50 101 PRO A N 1
ATOM 755 C CA . PRO A 1 101 ? 2.028 -1.711 -3.431 1.00 98.50 101 PRO A CA 1
ATOM 756 C C . PRO A 1 101 ? 0.613 -2.267 -3.253 1.00 98.50 101 PRO A C 1
ATOM 758 O O . PRO A 1 101 ? 0.238 -2.692 -2.160 1.00 98.50 101 PRO A O 1
ATOM 761 N N . LYS A 1 102 ? -0.177 -2.296 -4.333 1.00 98.31 102 LYS A N 1
ATOM 762 C CA . LYS A 1 102 ? -1.541 -2.833 -4.313 1.00 98.31 102 LYS A CA 1
ATOM 763 C C . LYS A 1 102 ? -1.552 -4.343 -4.057 1.00 98.31 102 LYS A C 1
ATOM 765 O O . LYS A 1 102 ? -2.375 -4.800 -3.266 1.00 98.31 102 LYS A O 1
ATOM 770 N N . ALA A 1 103 ? -0.656 -5.095 -4.697 1.00 98.44 103 ALA A N 1
ATOM 771 C CA . ALA A 1 103 ? -0.524 -6.537 -4.494 1.00 98.44 103 ALA A CA 1
ATOM 772 C C . ALA A 1 103 ? -0.104 -6.865 -3.051 1.00 98.44 103 ALA A C 1
ATOM 774 O O . ALA A 1 103 ? -0.752 -7.680 -2.396 1.00 98.44 103 ALA A O 1
ATOM 775 N N . TYR A 1 104 ? 0.888 -6.151 -2.508 1.00 98.69 104 TYR A N 1
ATOM 776 C CA . TYR A 1 104 ? 1.285 -6.300 -1.106 1.00 98.69 104 TYR A CA 1
ATOM 777 C C . TYR A 1 104 ? 0.167 -5.929 -0.131 1.00 98.69 104 TYR A C 1
ATOM 779 O O . TYR A 1 104 ? -0.054 -6.647 0.837 1.00 98.69 104 TYR A O 1
ATOM 787 N N . ALA A 1 105 ? -0.591 -4.859 -0.385 1.00 98.56 105 ALA A N 1
ATOM 788 C CA . ALA A 1 105 ? -1.725 -4.499 0.467 1.00 98.56 105 ALA A CA 1
ATOM 789 C C . ALA A 1 105 ? -2.834 -5.568 0.460 1.00 98.56 105 ALA A C 1
ATOM 791 O O . ALA A 1 105 ? -3.483 -5.782 1.486 1.00 98.56 105 ALA A O 1
ATOM 792 N N . ALA A 1 106 ? -3.061 -6.238 -0.676 1.00 98.50 106 ALA A N 1
ATOM 793 C CA . ALA A 1 106 ? -4.006 -7.350 -0.772 1.00 98.50 106 ALA A CA 1
ATOM 794 C C . ALA A 1 106 ? -3.517 -8.573 0.019 1.00 98.50 106 ALA A C 1
ATOM 796 O O . ALA A 1 106 ? -4.280 -9.127 0.809 1.00 98.50 106 ALA A O 1
ATOM 797 N N . LEU A 1 107 ? -2.238 -8.936 -0.129 1.00 98.44 107 LEU A N 1
ATOM 798 C CA . LEU A 1 107 ? -1.613 -10.014 0.639 1.00 98.44 107 LEU A CA 1
ATOM 799 C C . LEU A 1 107 ? -1.649 -9.727 2.146 1.00 98.44 107 LEU A C 1
ATOM 801 O O . LEU A 1 107 ? -2.121 -10.554 2.919 1.00 98.44 107 LEU A O 1
ATOM 805 N N . GLY A 1 108 ? -1.233 -8.529 2.561 1.00 98.38 108 GLY A N 1
ATOM 806 C CA . GLY A 1 108 ? -1.236 -8.123 3.965 1.00 98.38 108 GLY A CA 1
ATOM 807 C C . GLY A 1 108 ? -2.633 -8.097 4.581 1.00 98.38 108 GLY A C 1
ATOM 808 O O . GLY A 1 108 ? -2.782 -8.403 5.760 1.00 98.38 108 GLY A O 1
ATOM 809 N N . ARG A 1 109 ? -3.678 -7.805 3.794 1.00 98.62 109 ARG A N 1
ATOM 810 C CA . ARG A 1 109 ? -5.071 -7.929 4.248 1.00 98.62 109 ARG A CA 1
ATOM 811 C C . ARG A 1 109 ? -5.453 -9.377 4.540 1.00 98.62 109 ARG A C 1
ATOM 813 O O . ARG A 1 109 ? -6.020 -9.615 5.600 1.00 98.62 109 ARG A O 1
ATOM 820 N N . ALA A 1 110 ? -5.159 -10.306 3.630 1.00 98.44 110 ALA A N 1
ATOM 821 C CA . ALA A 1 110 ? -5.453 -11.726 3.836 1.00 98.44 110 ALA A CA 1
ATOM 822 C C . ALA A 1 110 ? -4.705 -12.262 5.067 1.00 98.44 110 ALA A C 1
ATOM 824 O O . ALA A 1 110 ? -5.309 -12.832 5.968 1.00 98.44 110 ALA A O 1
ATOM 825 N N . VAL A 1 111 ? -3.411 -11.944 5.172 1.00 98.19 111 VAL A N 1
ATOM 826 C CA . VAL A 1 111 ? -2.583 -12.292 6.335 1.00 98.19 111 VAL A CA 1
ATOM 827 C C . VAL A 1 111 ? -3.163 -11.745 7.639 1.00 98.19 111 VAL A C 1
ATOM 829 O O . VAL A 1 111 ? -3.253 -12.472 8.627 1.00 98.19 111 VAL A O 1
ATOM 832 N N . TYR A 1 112 ? -3.567 -10.473 7.646 1.00 98.38 112 TYR A N 1
ATOM 833 C CA . TYR A 1 112 ? -4.134 -9.835 8.829 1.00 98.38 112 TYR A CA 1
ATOM 834 C C . TYR A 1 112 ? -5.460 -10.479 9.263 1.00 98.38 112 TYR A C 1
ATOM 836 O O . TYR A 1 112 ? -5.686 -10.657 10.461 1.00 98.38 112 TYR A O 1
ATOM 844 N N . GLN A 1 113 ? -6.313 -10.854 8.303 1.00 98.19 113 GLN A N 1
ATOM 845 C CA . GLN A 1 113 ? -7.583 -11.544 8.557 1.00 98.19 113 GLN A CA 1
ATOM 846 C C . GLN A 1 113 ? -7.367 -12.931 9.165 1.00 98.19 113 GLN A C 1
ATOM 848 O O . GLN A 1 113 ? -8.010 -13.262 10.158 1.00 98.19 113 GLN A O 1
ATOM 853 N N . ASP A 1 114 ? -6.414 -13.693 8.630 1.00 97.94 114 ASP A N 1
ATOM 854 C CA . ASP A 1 114 ? -6.103 -15.042 9.109 1.00 97.94 114 ASP A CA 1
ATOM 855 C C . ASP A 1 114 ? -5.331 -15.042 10.438 1.00 97.94 114 ASP A C 1
ATOM 857 O O . ASP A 1 114 ? -5.186 -16.087 11.071 1.00 97.94 114 ASP A O 1
ATOM 861 N N . ARG A 1 115 ? -4.790 -13.885 10.859 1.00 97.75 115 ARG A N 1
ATOM 862 C CA . ARG A 1 115 ? -3.948 -13.713 12.064 1.00 97.75 115 ARG A CA 1
ATOM 863 C C . ARG A 1 115 ? -2.766 -14.693 12.123 1.00 97.75 115 ARG A C 1
ATOM 865 O O . ARG A 1 115 ? -2.222 -14.955 13.195 1.00 97.75 115 ARG A O 1
ATOM 872 N N . ARG A 1 116 ? -2.336 -15.211 10.967 1.00 94.75 116 ARG A N 1
ATOM 873 C CA . ARG A 1 116 ? -1.415 -16.353 10.859 1.00 94.75 116 ARG A CA 1
ATOM 874 C C . ARG A 1 116 ? -0.028 -16.087 11.444 1.00 94.75 116 ARG A C 1
ATOM 876 O O . ARG A 1 116 ? 0.572 -17.002 11.989 1.00 94.75 116 ARG A O 1
ATOM 883 N N . TYR A 1 117 ? 0.457 -14.849 11.338 1.00 97.81 117 TYR A N 1
ATOM 884 C CA . TYR A 1 117 ? 1.806 -14.440 11.767 1.00 97.81 117 TYR A CA 1
ATOM 885 C C . TYR A 1 117 ? 1.785 -13.451 12.935 1.00 97.81 117 TYR A C 1
ATOM 887 O O . TYR A 1 117 ? 2.607 -12.532 13.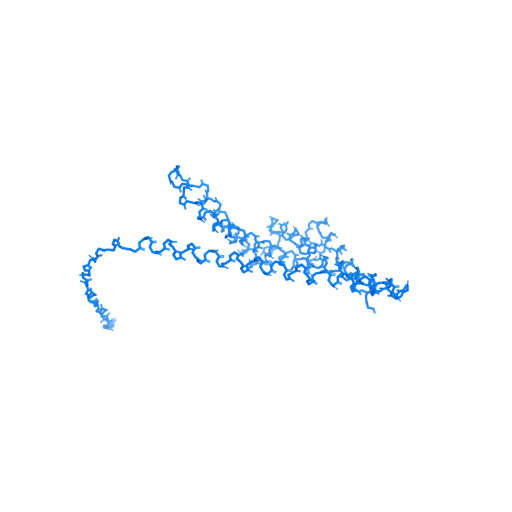018 1.00 97.81 117 TYR A O 1
ATOM 895 N N . LEU A 1 118 ? 0.788 -13.579 13.813 1.00 97.69 118 LEU A N 1
ATOM 896 C CA . LEU A 1 118 ? 0.635 -12.702 14.973 1.00 97.69 118 LEU A CA 1
ATOM 897 C C . LEU A 1 118 ? 1.861 -12.758 15.898 1.00 97.69 118 LEU A C 1
ATOM 899 O O . LEU A 1 118 ? 2.244 -11.745 16.482 1.00 97.69 118 LEU A O 1
ATOM 903 N N . THR A 1 119 ? 2.483 -13.933 16.010 1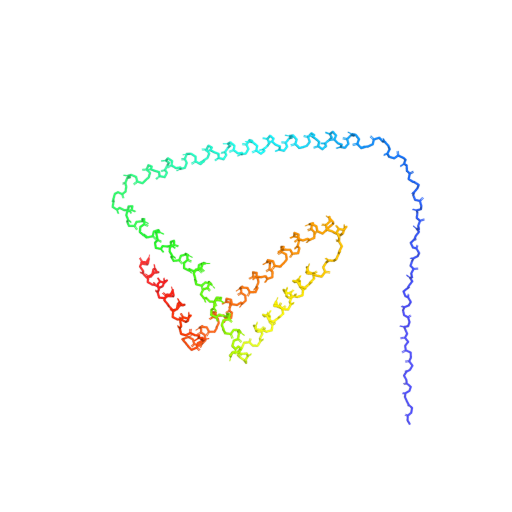.00 98.12 119 THR A N 1
ATOM 904 C CA . THR A 1 119 ? 3.669 -14.175 16.837 1.00 98.12 119 THR A CA 1
ATOM 905 C C . THR A 1 119 ? 4.930 -13.515 16.289 1.00 98.12 119 THR A C 1
ATOM 907 O O . THR A 1 119 ? 5.758 -13.036 17.059 1.00 98.12 119 THR A O 1
ATOM 910 N N . GLU A 1 120 ? 5.075 -13.451 14.970 1.00 98.38 120 GLU A N 1
ATOM 911 C CA . GLU A 1 120 ? 6.272 -12.958 14.295 1.00 98.38 120 GLU A CA 1
ATOM 912 C C . GLU A 1 120 ? 6.240 -11.448 14.080 1.00 98.38 120 GLU A C 1
ATOM 914 O O . GLU A 1 120 ? 7.298 -10.818 14.069 1.00 98.38 120 GLU A O 1
ATOM 919 N N . PHE A 1 121 ? 5.045 -10.861 13.948 1.00 98.00 121 PHE A N 1
ATOM 920 C CA . PHE A 1 121 ? 4.862 -9.425 13.716 1.00 98.00 121 PHE A CA 1
ATOM 921 C C . PHE A 1 121 ? 3.904 -8.751 14.719 1.00 98.00 121 PHE A C 1
ATOM 923 O O . PHE A 1 121 ? 3.025 -7.987 14.310 1.00 98.00 121 PHE A O 1
ATOM 930 N N . PRO A 1 122 ? 4.059 -8.945 16.043 1.00 98.06 122 PRO A N 1
ATOM 931 C CA . PRO A 1 122 ? 3.078 -8.480 17.028 1.00 98.06 122 PRO A CA 1
ATOM 932 C C . PRO A 1 122 ? 2.874 -6.958 17.003 1.00 98.06 122 PRO A C 1
ATOM 934 O O . PRO A 1 122 ? 1.758 -6.474 17.188 1.00 98.06 122 PRO A O 1
ATOM 937 N N . ALA A 1 123 ? 3.933 -6.189 16.733 1.00 98.12 123 ALA A N 1
ATOM 938 C CA . ALA A 1 123 ? 3.860 -4.733 16.637 1.00 98.12 123 ALA A CA 1
ATOM 939 C C . ALA A 1 123 ? 3.010 -4.259 15.444 1.00 98.12 123 ALA A C 1
ATOM 941 O O . ALA A 1 123 ? 2.213 -3.335 15.595 1.00 98.12 123 ALA A O 1
ATOM 942 N N . ALA A 1 124 ? 3.135 -4.912 14.284 1.00 97.88 124 ALA A N 1
ATOM 943 C CA . ALA A 1 124 ? 2.368 -4.561 13.089 1.00 97.88 124 ALA A CA 1
ATOM 944 C C . ALA A 1 124 ? 0.867 -4.821 13.290 1.00 97.88 124 ALA A C 1
ATOM 946 O O . ALA A 1 124 ? 0.043 -3.972 12.953 1.00 97.88 124 ALA A O 1
ATOM 947 N N . TYR A 1 125 ? 0.509 -5.953 13.908 1.00 98.50 125 TYR A N 1
ATOM 948 C CA . TYR A 1 125 ? -0.888 -6.265 14.226 1.00 98.50 125 TYR A CA 1
ATOM 949 C C . TYR A 1 125 ? -1.497 -5.267 15.211 1.00 98.50 125 TYR A C 1
ATOM 951 O O . TYR A 1 125 ? -2.598 -4.788 14.956 1.00 98.50 125 TYR A O 1
ATOM 959 N N . ARG A 1 126 ? -0.776 -4.882 16.276 1.00 98.44 126 ARG A N 1
ATOM 960 C CA . ARG A 1 126 ? -1.254 -3.857 17.224 1.00 98.44 126 ARG A CA 1
ATOM 961 C C . ARG A 1 126 ? -1.553 -2.529 16.529 1.00 98.44 126 ARG A C 1
ATOM 963 O O . ARG A 1 126 ? -2.622 -1.967 16.729 1.00 98.44 126 ARG A O 1
ATOM 970 N N . GLN A 1 127 ? -0.652 -2.065 15.662 1.00 98.06 127 GLN A N 1
ATOM 971 C CA . GLN A 1 127 ? -0.859 -0.824 14.906 1.00 98.06 127 GLN A CA 1
ATOM 972 C C . GLN A 1 127 ? -2.065 -0.909 13.961 1.00 98.06 127 GLN A C 1
ATOM 974 O O . GLN A 1 127 ? -2.815 0.058 13.825 1.00 98.06 127 GLN A O 1
ATOM 979 N N . LEU A 1 128 ? -2.263 -2.051 13.298 1.00 98.0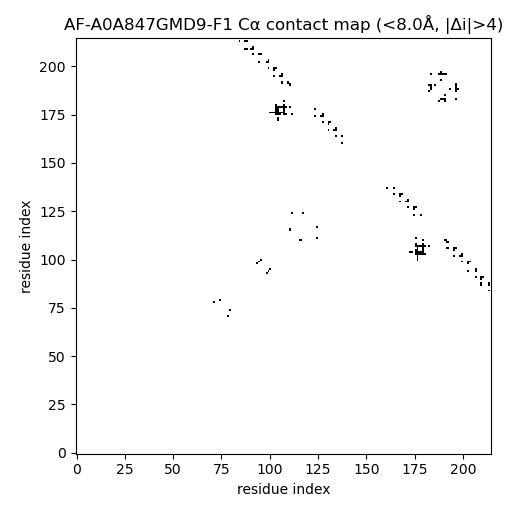6 128 LEU A N 1
ATOM 980 C CA . LEU A 1 128 ? -3.436 -2.275 12.450 1.00 98.06 128 LEU A CA 1
ATOM 981 C C . LEU A 1 128 ? -4.727 -2.288 13.273 1.00 98.06 128 LEU A C 1
ATOM 983 O O . LEU A 1 128 ? -5.688 -1.630 12.882 1.00 98.06 128 LEU A O 1
ATOM 987 N N . ASP A 1 129 ? -4.731 -2.963 14.423 1.00 98.38 129 ASP A N 1
ATOM 988 C CA . ASP A 1 129 ? -5.875 -3.019 15.336 1.00 98.38 129 ASP A CA 1
ATOM 989 C C . ASP A 1 129 ? -6.251 -1.624 15.851 1.00 98.38 129 ASP A C 1
ATOM 991 O O . ASP A 1 129 ? -7.421 -1.247 15.817 1.00 98.38 129 ASP A O 1
ATOM 995 N N . GLU A 1 130 ? -5.267 -0.815 16.246 1.00 98.31 130 GLU A N 1
ATOM 996 C CA . GLU A 1 130 ? -5.480 0.576 16.655 1.00 98.31 130 GLU A CA 1
ATOM 997 C C . GLU A 1 130 ? -6.094 1.423 15.531 1.00 98.31 130 GLU A C 1
ATOM 999 O O . GLU A 1 130 ? -7.037 2.180 15.767 1.00 98.31 130 GLU A O 1
ATOM 1004 N N . LEU A 1 131 ? -5.594 1.292 14.297 1.00 98.06 131 LEU A N 1
ATOM 1005 C CA . LEU A 1 131 ? -6.116 2.032 13.144 1.00 98.06 131 LEU A CA 1
ATOM 1006 C C . LEU A 1 131 ? -7.543 1.608 12.776 1.00 98.06 131 LEU A C 1
ATOM 1008 O O . LEU A 1 131 ? -8.363 2.468 12.446 1.00 98.06 131 LEU A O 1
ATOM 1012 N N . VAL A 1 132 ? -7.846 0.308 12.838 1.00 98.00 132 VAL A N 1
ATOM 1013 C CA . VAL A 1 132 ? -9.197 -0.223 12.603 1.00 98.00 132 VAL A CA 1
ATOM 1014 C C . VAL A 1 132 ? -10.156 0.294 13.673 1.00 98.00 132 VAL A C 1
ATOM 1016 O O . VAL A 1 132 ? -11.178 0.879 13.325 1.00 98.00 132 VAL A O 1
ATOM 1019 N N . GLN A 1 133 ? -9.788 0.209 14.954 1.00 98.12 133 GLN A N 1
ATOM 1020 C CA . GLN A 1 133 ? -10.612 0.732 16.048 1.00 98.12 133 GLN A CA 1
ATOM 1021 C C . GLN A 1 133 ? -10.851 2.243 15.932 1.00 98.12 133 GLN A C 1
ATOM 1023 O O . GLN A 1 133 ? -11.955 2.719 16.192 1.00 98.12 133 GLN A O 1
ATOM 1028 N N . GLN A 1 134 ? -9.841 3.024 15.531 1.00 97.38 134 GLN A N 1
ATOM 1029 C CA . GLN A 1 134 ? -10.010 4.462 15.298 1.00 97.38 134 GLN A CA 1
ATOM 1030 C C . GLN A 1 134 ? -10.998 4.744 14.159 1.00 97.38 134 GLN A C 1
ATOM 1032 O O . GLN A 1 134 ? -11.830 5.641 14.289 1.00 97.38 134 GLN A O 1
ATOM 1037 N N . LEU A 1 135 ? -10.937 3.984 13.061 1.00 96.06 135 LEU A N 1
ATOM 1038 C CA . LEU A 1 135 ? -11.890 4.110 11.955 1.00 96.06 135 LEU A CA 1
ATOM 1039 C C . LEU A 1 135 ? -13.311 3.720 12.372 1.00 96.06 135 LEU A C 1
ATOM 1041 O O . LEU A 1 135 ? -14.256 4.430 12.025 1.00 96.06 135 LEU A O 1
ATOM 1045 N N . GLU A 1 136 ? -13.469 2.640 13.133 1.00 96.25 136 GLU A N 1
ATOM 1046 C CA . GLU A 1 136 ? -14.770 2.187 13.633 1.00 96.25 136 GLU A CA 1
ATOM 1047 C C . GLU A 1 136 ? -15.406 3.226 14.558 1.00 96.25 136 GLU A C 1
ATOM 1049 O O . GLU A 1 136 ? -16.550 3.616 14.329 1.00 96.25 136 GLU A O 1
ATOM 1054 N N . ARG A 1 137 ? -14.649 3.761 15.528 1.00 95.25 137 ARG A N 1
ATOM 1055 C CA . ARG A 1 137 ? -15.120 4.834 16.424 1.00 95.25 137 ARG A CA 1
ATOM 1056 C C . ARG A 1 137 ? -15.587 6.059 15.642 1.00 95.25 137 ARG A C 1
ATOM 1058 O O . ARG A 1 137 ? -16.679 6.560 15.882 1.00 95.25 137 ARG A O 1
ATOM 1065 N N . ARG A 1 138 ? -14.802 6.503 14.655 1.00 92.00 138 ARG A N 1
ATOM 1066 C CA . ARG A 1 138 ? -15.175 7.636 13.792 1.00 92.00 138 ARG A CA 1
ATOM 1067 C C . ARG A 1 138 ? -16.420 7.360 12.958 1.00 92.00 138 ARG A C 1
ATOM 1069 O O . ARG A 1 138 ? -17.237 8.254 12.772 1.00 92.00 138 ARG A O 1
ATOM 1076 N N . THR A 1 139 ? -16.576 6.139 12.458 1.00 90.44 139 THR A N 1
ATOM 1077 C CA . THR A 1 139 ? -17.760 5.765 11.672 1.00 90.44 139 THR A CA 1
ATOM 1078 C C . THR A 1 139 ? -19.014 5.756 12.553 1.00 90.44 139 THR A C 1
ATOM 1080 O O . THR A 1 139 ? -20.032 6.322 12.164 1.00 90.44 139 THR A O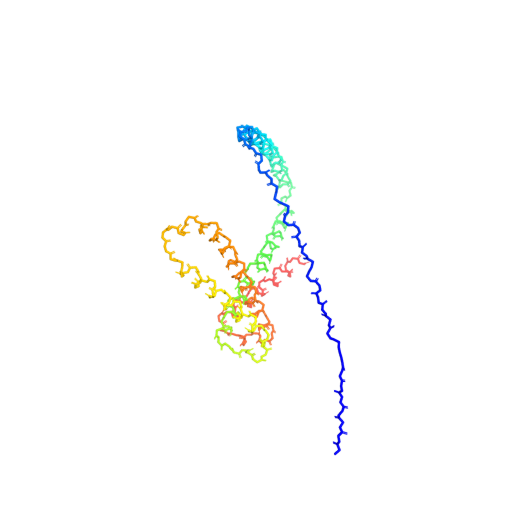 1
ATOM 1083 N N . GLN A 1 140 ? -18.913 5.224 13.775 1.00 90.56 140 GLN A N 1
ATOM 1084 C CA . GLN A 1 140 ? -20.001 5.225 14.760 1.00 90.56 140 GLN A CA 1
ATOM 1085 C C . GLN A 1 140 ? -20.389 6.643 15.213 1.00 90.56 140 GLN A C 1
ATOM 1087 O O . GLN A 1 140 ? -21.576 6.955 15.311 1.00 90.56 140 GLN A O 1
ATOM 1092 N N . GLU A 1 141 ? -19.409 7.528 15.436 1.00 87.12 141 GLU A N 1
ATOM 1093 C CA . GLU A 1 141 ? -19.651 8.945 15.752 1.00 87.12 141 GLU A CA 1
ATOM 1094 C C . GLU A 1 141 ? -20.505 9.623 14.667 1.00 87.12 141 GLU A C 1
ATOM 1096 O O . GLU A 1 141 ? -21.468 10.322 14.990 1.00 87.12 141 GLU A O 1
ATOM 1101 N N . VAL A 1 142 ? -20.210 9.367 13.386 1.00 83.56 142 VAL A N 1
ATOM 1102 C CA . VAL A 1 142 ? -20.949 9.939 12.247 1.00 83.56 142 VAL A CA 1
ATOM 1103 C C . VAL A 1 142 ? -22.389 9.418 12.167 1.00 83.56 142 VAL A C 1
ATOM 1105 O O . VAL A 1 142 ? -23.295 10.194 11.853 1.00 83.56 142 VAL A O 1
ATOM 1108 N N . GLU A 1 143 ? -22.625 8.137 12.459 1.00 83.69 143 GLU A N 1
ATOM 1109 C CA . GLU A 1 143 ? -23.969 7.536 12.435 1.00 83.69 143 GLU A CA 1
ATOM 1110 C C . GLU A 1 143 ? -24.859 8.011 13.596 1.00 83.69 143 GLU A C 1
ATOM 1112 O O . GLU A 1 143 ? -26.076 8.111 13.444 1.00 83.69 143 GLU A O 1
ATOM 1117 N N . SER A 1 144 ? -24.261 8.367 14.737 1.00 81.88 144 SER A N 1
ATOM 1118 C CA . SER A 1 144 ? -24.982 8.737 15.965 1.00 81.88 144 SER A CA 1
ATOM 1119 C C . SER A 1 144 ? -25.586 10.154 15.990 1.00 81.88 144 SER A C 1
ATOM 1121 O O . SER A 1 144 ? -26.235 10.521 16.968 1.00 81.88 144 SER A O 1
ATOM 1123 N N . ALA A 1 145 ? -25.413 10.963 14.938 1.00 66.06 145 ALA A N 1
ATOM 1124 C CA . ALA A 1 145 ? -25.783 12.382 14.917 1.00 66.06 145 ALA A CA 1
ATOM 1125 C C . ALA A 1 145 ? -27.315 12.638 14.832 1.00 66.06 145 ALA A C 1
ATOM 1127 O O . ALA A 1 145 ? -27.900 12.460 13.754 1.00 66.06 145 ALA A O 1
ATOM 1128 N N . PRO A 1 146 ? -27.985 13.147 15.894 1.00 65.50 146 PRO A N 1
ATOM 1129 C CA . PRO A 1 146 ? -29.426 13.375 15.897 1.00 65.50 146 PRO A CA 1
ATOM 1130 C C . PRO A 1 146 ? -29.819 14.845 15.634 1.00 65.50 146 PRO A C 1
ATOM 1132 O O . PRO A 1 146 ? -29.103 15.795 15.943 1.00 65.50 146 PRO A O 1
ATOM 1135 N N . SER A 1 147 ? -31.047 15.014 15.135 1.00 70.44 147 SER A N 1
ATOM 1136 C CA . SER A 1 147 ? -31.785 16.266 14.870 1.00 70.44 147 SER A CA 1
ATOM 1137 C C . SER A 1 147 ? -31.443 17.051 13.586 1.00 70.44 147 SER A C 1
ATOM 1139 O O . SER A 1 147 ? -30.297 17.228 13.180 1.00 70.44 147 SER A O 1
ATOM 1141 N N . LEU A 1 148 ? -32.496 17.551 12.927 1.00 71.38 148 LEU A N 1
ATOM 1142 C CA . LEU A 1 148 ? -32.431 18.339 11.687 1.00 71.38 148 LEU A CA 1
ATOM 1143 C C . LEU A 1 148 ? -31.732 19.697 11.869 1.00 71.38 148 LEU A C 1
ATOM 1145 O O . LEU A 1 148 ? -31.173 20.225 10.912 1.00 71.38 148 LEU A O 1
ATOM 1149 N N . LEU A 1 149 ? -31.743 20.238 13.088 1.00 71.44 149 LEU A N 1
ATOM 1150 C CA . LEU A 1 149 ? -31.207 21.561 13.419 1.00 71.44 149 LEU A CA 1
ATOM 1151 C C . LEU A 1 149 ? -29.672 21.534 13.567 1.00 71.44 149 LEU A C 1
ATOM 1153 O O . LEU A 1 149 ? -28.984 22.480 13.191 1.00 71.44 149 LEU A O 1
ATOM 1157 N N . GLU A 1 150 ? -29.121 20.398 13.993 1.00 75.88 150 GLU A N 1
ATOM 1158 C CA . GLU A 1 150 ? -27.679 20.123 14.032 1.00 75.88 150 GLU A CA 1
ATOM 1159 C C . GLU A 1 150 ? -27.052 19.978 12.627 1.00 75.88 150 GLU A C 1
ATOM 1161 O O . GLU A 1 150 ? -25.868 20.268 12.435 1.00 75.88 150 GLU A O 1
ATOM 1166 N N . ARG A 1 151 ? -27.835 19.606 11.599 1.00 71.75 151 ARG A N 1
ATOM 1167 C CA . ARG A 1 151 ? -27.317 19.328 10.241 1.00 71.75 151 ARG A CA 1
ATOM 1168 C C . ARG A 1 151 ? -26.623 20.522 9.579 1.00 71.75 151 ARG A C 1
ATOM 1170 O O . ARG A 1 151 ? -25.685 20.314 8.812 1.00 71.75 151 ARG A O 1
ATOM 1177 N N . ALA A 1 152 ? -27.046 21.753 9.877 1.00 74.44 152 ALA A N 1
ATOM 1178 C CA . ALA A 1 152 ? -26.460 22.956 9.282 1.00 74.44 152 ALA A CA 1
ATOM 1179 C C . ALA A 1 152 ? -25.047 23.251 9.819 1.00 74.44 152 ALA A C 1
ATOM 1181 O O . ALA A 1 152 ? -24.153 23.575 9.042 1.00 74.44 152 ALA A O 1
ATOM 1182 N N . LYS A 1 153 ? -24.811 23.069 11.128 1.00 76.69 153 LYS A N 1
ATOM 1183 C CA . LYS A 1 153 ? -23.472 23.206 11.738 1.00 76.69 153 LYS A CA 1
ATOM 1184 C C . LYS A 1 153 ? -22.574 21.996 11.447 1.00 76.69 153 LYS A C 1
ATOM 1186 O O . LYS A 1 153 ? -21.350 22.113 11.458 1.00 76.69 153 LYS A O 1
ATOM 1191 N N . GLN A 1 154 ? -23.169 20.840 11.154 1.00 77.31 154 GLN A N 1
ATOM 1192 C CA . GLN A 1 154 ? -22.442 19.607 10.856 1.00 77.31 154 GLN A CA 1
ATOM 1193 C C . GLN A 1 154 ? -21.803 19.560 9.465 1.00 77.31 154 GLN A C 1
ATOM 1195 O O . GLN A 1 154 ? -20.914 18.743 9.271 1.00 77.31 154 GLN A O 1
ATOM 1200 N N . SER A 1 155 ? -22.193 20.389 8.492 1.00 79.38 155 SER A N 1
ATOM 1201 C CA . SER A 1 155 ? -21.632 20.304 7.130 1.00 79.38 155 SER A CA 1
ATOM 1202 C C . SER A 1 155 ? -20.112 20.533 7.095 1.00 79.38 155 SER A C 1
ATOM 1204 O O . SER A 1 155 ? -19.386 19.752 6.481 1.00 79.38 155 SER A O 1
ATOM 1206 N N . VAL A 1 156 ? -19.619 21.538 7.827 1.00 81.69 156 VAL A N 1
ATOM 1207 C CA . VAL A 1 156 ? -18.180 21.837 7.942 1.00 81.69 156 VAL A CA 1
ATOM 1208 C C . VAL A 1 156 ? -17.450 20.744 8.729 1.00 81.69 156 VAL A C 1
ATOM 1210 O O . VAL A 1 156 ? -16.380 20.300 8.317 1.00 81.69 156 VAL A O 1
ATOM 1213 N N . ARG A 1 157 ? -18.050 20.248 9.821 1.00 84.69 157 ARG A N 1
ATOM 1214 C CA . ARG A 1 157 ? -17.477 19.149 10.621 1.00 84.69 157 ARG A CA 1
ATOM 1215 C C . ARG A 1 157 ? -17.371 17.858 9.813 1.00 84.69 157 ARG A C 1
ATOM 1217 O O . ARG A 1 157 ? -16.300 17.274 9.765 1.00 84.69 157 ARG A O 1
ATOM 1224 N N . ARG A 1 158 ? -18.405 17.503 9.045 1.00 84.25 158 ARG A N 1
ATOM 1225 C CA . ARG A 1 158 ? -18.408 16.336 8.146 1.00 84.25 158 ARG A CA 1
ATOM 1226 C C . ARG A 1 158 ? -17.282 16.374 7.123 1.00 84.25 158 ARG A C 1
ATOM 1228 O O . ARG A 1 158 ? -16.732 15.326 6.804 1.00 84.25 158 ARG A O 1
ATOM 1235 N N . ALA A 1 159 ? -16.932 17.550 6.600 1.00 87.69 159 ALA A N 1
ATOM 1236 C CA . ALA A 1 159 ? -15.801 17.672 5.685 1.00 87.69 159 ALA A CA 1
ATOM 1237 C C . ALA A 1 159 ? -14.469 17.358 6.392 1.00 87.69 159 ALA A C 1
ATOM 1239 O O . ALA A 1 159 ? -13.655 16.603 5.855 1.00 87.69 159 ALA A O 1
ATOM 1240 N N . ALA A 1 160 ? -14.274 17.874 7.610 1.00 89.06 160 ALA A N 1
ATOM 1241 C CA . ALA A 1 160 ? -13.101 17.574 8.431 1.00 89.06 160 ALA A CA 1
ATOM 1242 C C . ALA A 1 160 ? -13.056 16.093 8.858 1.00 89.06 160 ALA A C 1
ATOM 1244 O O . ALA A 1 160 ? -12.026 15.436 8.709 1.00 89.06 160 ALA A O 1
ATOM 1245 N N . ASP A 1 161 ? -14.180 15.529 9.297 1.00 89.75 161 ASP A N 1
ATOM 1246 C CA . ASP A 1 161 ? -14.304 14.123 9.693 1.00 89.75 161 ASP A CA 1
ATOM 1247 C C . ASP A 1 161 ? -14.055 13.188 8.502 1.00 89.75 161 ASP A C 1
ATOM 1249 O O . ASP A 1 161 ? -13.310 12.215 8.604 1.00 89.75 161 ASP A O 1
ATOM 1253 N N . ALA A 1 162 ? -14.570 13.525 7.317 1.00 90.19 162 ALA A N 1
ATOM 1254 C CA . ALA A 1 162 ? -14.285 12.778 6.096 1.00 90.19 162 ALA A CA 1
ATOM 1255 C C . ALA A 1 162 ? -12.799 12.850 5.707 1.00 90.19 162 ALA A C 1
ATOM 1257 O O . ALA A 1 162 ? -12.236 11.857 5.239 1.00 90.19 162 ALA A O 1
ATOM 1258 N N . ALA A 1 163 ? -12.144 14.001 5.890 1.00 93.19 163 ALA A N 1
ATOM 1259 C CA . ALA A 1 163 ? -10.712 14.142 5.639 1.00 93.19 163 ALA A CA 1
ATOM 1260 C C . ALA A 1 163 ? -9.880 13.300 6.621 1.00 93.19 163 ALA A C 1
ATOM 1262 O O . ALA A 1 163 ? -8.968 12.582 6.196 1.00 93.19 163 ALA A O 1
ATOM 1263 N N . THR A 1 164 ? -10.228 13.309 7.912 1.00 94.19 164 THR A N 1
ATOM 1264 C CA . THR A 1 164 ? -9.540 12.488 8.920 1.00 94.19 164 THR A CA 1
ATOM 1265 C C . THR A 1 164 ? -9.759 10.994 8.674 1.00 94.19 164 THR A C 1
ATOM 1267 O O . THR A 1 164 ? -8.776 10.251 8.629 1.00 94.19 164 THR A O 1
ATOM 1270 N N . ALA A 1 165 ? -10.988 10.552 8.385 1.00 94.69 165 ALA A N 1
ATOM 1271 C CA . ALA A 1 165 ? -11.304 9.162 8.045 1.00 94.69 165 ALA A CA 1
ATOM 1272 C C . ALA A 1 165 ? -10.556 8.680 6.789 1.00 94.69 165 ALA A C 1
ATOM 1274 O O . ALA A 1 165 ? -10.008 7.572 6.763 1.00 94.69 165 ALA A O 1
ATOM 1275 N N . LYS A 1 166 ? -10.451 9.528 5.757 1.00 96.06 166 LYS A N 1
ATOM 1276 C CA . LYS A 1 166 ? -9.625 9.243 4.572 1.00 96.06 166 LYS A CA 1
ATOM 1277 C C . LYS A 1 166 ? -8.150 9.105 4.940 1.00 96.06 166 LYS A C 1
ATOM 1279 O O . LYS A 1 166 ? -7.511 8.157 4.488 1.00 96.06 166 LYS A O 1
ATOM 1284 N N . SER A 1 167 ? -7.615 9.997 5.776 1.00 97.19 167 SER A N 1
ATOM 1285 C CA . SER A 1 167 ? -6.213 9.924 6.207 1.00 97.19 167 SER A CA 1
ATOM 1286 C C . SER A 1 167 ? -5.912 8.632 6.983 1.00 97.19 167 SER A C 1
ATOM 1288 O O . SER A 1 167 ? -4.910 7.972 6.706 1.00 97.19 167 SER A O 1
ATOM 1290 N N . LEU A 1 168 ? -6.814 8.208 7.877 1.00 97.38 168 LEU A N 1
ATOM 1291 C CA . LEU A 1 168 ? -6.707 6.947 8.615 1.00 97.38 168 LEU A CA 1
ATOM 1292 C C . LEU A 1 168 ? -6.798 5.739 7.680 1.00 97.38 168 LEU A C 1
ATOM 1294 O O . LEU A 1 168 ? -5.995 4.817 7.787 1.00 97.38 168 LEU A O 1
ATOM 1298 N N . SER A 1 169 ? -7.702 5.775 6.700 1.00 96.81 169 SER A N 1
ATOM 1299 C CA . SER A 1 169 ? -7.826 4.723 5.683 1.00 96.81 169 SER A CA 1
ATOM 1300 C C . SER A 1 169 ? -6.561 4.582 4.829 1.00 96.81 169 SER A C 1
ATOM 1302 O O . SER A 1 169 ? -6.182 3.470 4.460 1.00 96.81 169 SER A O 1
ATOM 1304 N N . VAL A 1 170 ? -5.886 5.691 4.507 1.00 97.69 170 VAL A N 1
ATOM 1305 C CA . VAL A 1 170 ? -4.596 5.669 3.799 1.00 97.69 170 VAL A CA 1
ATOM 1306 C C . VAL A 1 170 ? -3.508 5.062 4.684 1.00 97.69 170 VAL A C 1
ATOM 1308 O O . VAL A 1 170 ? -2.799 4.171 4.219 1.00 97.69 170 VAL A O 1
ATOM 1311 N N . LYS A 1 171 ? -3.417 5.466 5.960 1.00 97.94 171 LYS A N 1
ATOM 1312 C CA . LYS A 1 171 ? -2.474 4.874 6.926 1.00 97.94 171 LYS A CA 1
ATOM 1313 C C . LYS A 1 171 ? -2.701 3.370 7.091 1.00 97.94 171 LYS A C 1
ATOM 1315 O O . LYS A 1 171 ? -1.742 2.607 7.049 1.00 97.94 171 LYS A O 1
ATOM 1320 N N . LEU A 1 172 ? -3.958 2.936 7.194 1.00 98.19 172 LEU A N 1
ATOM 1321 C CA . LEU A 1 172 ? -4.323 1.521 7.270 1.00 98.19 172 LEU A CA 1
ATOM 1322 C C . LEU A 1 172 ? -3.836 0.755 6.034 1.00 98.19 172 LEU A C 1
ATOM 1324 O O . LEU A 1 172 ? -3.176 -0.272 6.165 1.00 98.19 172 LEU A O 1
ATOM 1328 N N . LYS A 1 173 ? -4.100 1.272 4.826 1.00 98.06 173 LYS A N 1
ATOM 1329 C CA . LYS A 1 173 ? -3.619 0.655 3.578 1.00 98.06 173 LYS A CA 1
ATOM 1330 C C . LYS A 1 173 ? -2.092 0.572 3.521 1.00 98.06 173 LYS A C 1
ATOM 1332 O O . LYS A 1 173 ? -1.573 -0.456 3.103 1.00 98.06 173 LYS A O 1
ATOM 1337 N N . GLN A 1 174 ? -1.387 1.620 3.949 1.00 98.25 174 GLN A N 1
ATOM 1338 C CA . GLN A 1 174 ? 0.078 1.633 4.005 1.00 98.25 174 GLN A CA 1
ATOM 1339 C C . GLN A 1 174 ? 0.623 0.589 4.987 1.00 98.25 174 GLN A C 1
ATOM 1341 O O . GLN A 1 174 ? 1.592 -0.092 4.667 1.00 98.25 174 GLN A O 1
ATOM 1346 N N . GLN A 1 175 ? -0.003 0.425 6.155 1.00 98.31 175 GLN A N 1
ATOM 1347 C CA . GLN A 1 175 ? 0.415 -0.592 7.123 1.00 98.31 175 GLN A CA 1
ATOM 1348 C C . GLN A 1 175 ? 0.123 -2.014 6.637 1.00 98.31 175 GLN A C 1
ATOM 1350 O O . GLN A 1 175 ? 0.972 -2.888 6.774 1.00 98.31 175 GLN A O 1
ATOM 1355 N N . LEU A 1 176 ? -1.021 -2.240 5.983 1.00 98.44 176 LEU A N 1
ATOM 1356 C CA . LEU A 1 176 ? -1.314 -3.524 5.338 1.00 98.44 176 LEU A CA 1
ATOM 1357 C C . LEU A 1 176 ? -0.308 -3.840 4.228 1.00 98.44 176 LEU A C 1
ATOM 1359 O O . LEU A 1 176 ? 0.145 -4.973 4.118 1.00 98.44 176 LEU A O 1
ATOM 1363 N N . GLN A 1 177 ? 0.073 -2.844 3.425 1.00 98.50 177 GLN A N 1
ATOM 1364 C CA . GLN A 1 177 ? 1.114 -3.005 2.414 1.00 98.50 177 GLN A CA 1
ATOM 1365 C C . GLN A 1 177 ? 2.449 -3.423 3.041 1.00 98.50 177 GLN A C 1
ATOM 1367 O O . GLN A 1 177 ? 3.078 -4.347 2.535 1.00 98.50 177 GLN A O 1
ATOM 1372 N N . ARG A 1 178 ? 2.876 -2.761 4.124 1.00 98.38 178 ARG A N 1
ATOM 1373 C CA . ARG A 1 178 ? 4.121 -3.099 4.833 1.00 98.38 178 ARG A CA 1
ATOM 1374 C C . ARG A 1 178 ? 4.080 -4.516 5.388 1.00 98.38 178 ARG A C 1
ATOM 1376 O O . ARG A 1 178 ? 4.956 -5.301 5.061 1.00 98.38 178 ARG A O 1
ATOM 1383 N N . LEU A 1 179 ? 3.009 -4.873 6.099 1.00 98.44 179 LEU A N 1
ATOM 1384 C CA . LEU A 1 179 ? 2.824 -6.230 6.615 1.00 98.44 179 LEU A CA 1
ATOM 1385 C C . LEU A 1 179 ? 2.893 -7.278 5.494 1.00 98.44 179 LEU A C 1
ATOM 1387 O O . LEU A 1 179 ? 3.552 -8.300 5.651 1.00 98.44 179 LEU A O 1
ATOM 1391 N N . GLY A 1 180 ? 2.232 -7.028 4.359 1.00 98.31 180 GLY A N 1
ATOM 1392 C CA . GLY A 1 180 ? 2.266 -7.932 3.209 1.00 98.31 180 GLY A CA 1
ATOM 1393 C C . GLY A 1 180 ? 3.656 -8.068 2.587 1.00 98.31 180 GLY A C 1
ATOM 1394 O O . GLY A 1 180 ? 4.045 -9.178 2.230 1.00 98.31 180 GLY A O 1
ATOM 1395 N N . ALA A 1 181 ? 4.408 -6.969 2.485 1.00 98.62 181 ALA A N 1
ATOM 1396 C CA . ALA A 1 181 ? 5.788 -6.985 2.007 1.00 98.62 181 ALA A CA 1
ATOM 1397 C C . ALA A 1 181 ? 6.702 -7.769 2.960 1.00 98.62 181 ALA A C 1
ATOM 1399 O O . ALA A 1 181 ? 7.354 -8.710 2.516 1.00 98.62 181 ALA A O 1
ATOM 1400 N N . ASP A 1 182 ? 6.659 -7.469 4.260 1.00 98.44 182 ASP A N 1
ATOM 1401 C CA . ASP A 1 182 ? 7.474 -8.135 5.285 1.00 98.44 182 ASP A CA 1
ATOM 1402 C C . ASP A 1 182 ? 7.172 -9.645 5.356 1.00 98.44 182 ASP A C 1
ATOM 1404 O O . ASP A 1 182 ? 8.073 -10.476 5.485 1.00 98.44 182 ASP A O 1
ATOM 1408 N N . CYS A 1 183 ? 5.894 -10.028 5.231 1.00 98.38 183 CYS A N 1
ATOM 1409 C CA . CYS A 1 183 ? 5.491 -11.434 5.199 1.00 98.38 183 CYS A CA 1
ATOM 1410 C C . CYS A 1 183 ? 5.997 -12.145 3.941 1.00 98.38 183 CYS A C 1
ATOM 1412 O O . CYS A 1 183 ? 6.478 -13.275 4.034 1.00 98.38 183 CYS A O 1
ATOM 1414 N N . PHE A 1 184 ? 5.892 -11.512 2.770 1.00 98.44 184 PHE A N 1
ATOM 1415 C CA . PHE A 1 184 ? 6.378 -12.099 1.523 1.00 98.44 184 PHE A CA 1
ATOM 1416 C C . PHE A 1 184 ? 7.906 -12.204 1.499 1.00 98.44 184 PHE A C 1
ATOM 1418 O O . PHE A 1 184 ? 8.431 -13.222 1.069 1.00 98.44 184 PHE A O 1
ATOM 1425 N N . GLU A 1 185 ? 8.625 -11.205 2.007 1.00 98.25 185 GLU A N 1
ATOM 1426 C CA . GLU A 1 185 ? 10.088 -11.234 2.100 1.00 98.25 185 GLU A CA 1
ATOM 1427 C C . GLU A 1 185 ? 10.571 -12.363 3.019 1.00 98.25 185 GLU A C 1
ATOM 1429 O O . GLU A 1 185 ? 11.497 -13.097 2.678 1.00 98.25 185 GLU A O 1
ATOM 1434 N N . ARG A 1 186 ? 9.901 -12.559 4.161 1.00 98.38 186 ARG A N 1
ATOM 1435 C CA . ARG A 1 186 ? 10.308 -13.561 5.152 1.00 98.38 186 ARG A CA 1
ATOM 1436 C C . ARG A 1 186 ? 9.873 -14.987 4.813 1.00 98.38 186 ARG A C 1
ATOM 1438 O O . ARG A 1 186 ? 10.605 -15.928 5.111 1.00 98.38 186 ARG A O 1
ATOM 1445 N N . PHE A 1 187 ? 8.682 -15.162 4.239 1.00 98.12 187 PHE A N 1
ATOM 1446 C CA . PHE A 1 187 ? 8.068 -16.482 4.029 1.00 98.12 187 PHE A CA 1
ATOM 1447 C C . PHE A 1 187 ? 7.848 -16.849 2.554 1.00 98.12 187 PHE A C 1
ATOM 1449 O O . PHE A 1 187 ? 7.441 -17.974 2.256 1.00 98.12 187 PHE A O 1
ATOM 1456 N N . GLY A 1 188 ? 8.089 -15.930 1.616 1.00 97.94 188 GLY A N 1
ATOM 1457 C CA . GLY A 1 188 ? 7.927 -16.157 0.181 1.00 97.94 188 GLY A CA 1
ATOM 1458 C C . GLY A 1 188 ? 6.516 -16.617 -0.187 1.00 97.94 188 GLY A C 1
ATOM 1459 O O . GLY A 1 188 ? 5.515 -16.038 0.239 1.00 97.94 188 GLY A O 1
ATOM 1460 N N . ALA A 1 189 ? 6.427 -17.709 -0.947 1.00 97.56 189 ALA A N 1
ATOM 1461 C CA . ALA A 1 189 ? 5.161 -18.297 -1.388 1.00 97.56 189 ALA A CA 1
ATOM 1462 C C . ALA A 1 189 ? 4.298 -18.879 -0.249 1.00 97.56 189 ALA A C 1
ATOM 1464 O O . ALA A 1 189 ? 3.111 -19.114 -0.450 1.00 97.56 189 ALA A O 1
ATOM 1465 N N . ALA A 1 190 ? 4.861 -19.099 0.947 1.00 97.88 190 ALA A N 1
ATOM 1466 C CA . ALA A 1 190 ? 4.104 -19.596 2.098 1.00 97.88 190 ALA A CA 1
ATOM 1467 C C . ALA A 1 190 ? 3.347 -18.487 2.851 1.00 97.88 190 ALA A C 1
ATOM 1469 O O . ALA A 1 190 ? 2.532 -18.809 3.718 1.00 97.88 190 ALA A O 1
ATOM 1470 N N . SER A 1 191 ? 3.610 -17.215 2.520 1.00 97.38 191 SER A N 1
ATOM 1471 C CA . SER A 1 191 ? 3.104 -16.024 3.218 1.00 97.38 191 SER A CA 1
ATOM 1472 C C . SER A 1 191 ? 1.587 -15.832 3.162 1.00 97.38 191 SER A C 1
ATOM 1474 O O . SER A 1 191 ? 1.052 -15.074 3.962 1.00 97.38 191 SER A O 1
ATOM 1476 N N . GLY A 1 192 ? 0.860 -16.489 2.260 1.00 96.94 192 GLY A N 1
ATOM 1477 C CA . GLY A 1 192 ? -0.584 -16.302 2.146 1.00 96.94 192 GLY A CA 1
ATOM 1478 C C . GLY A 1 192 ? -1.225 -17.183 1.078 1.00 96.94 192 GLY A C 1
ATOM 1479 O O . GLY A 1 192 ? -0.636 -18.186 0.672 1.00 96.94 192 GLY A O 1
ATOM 1480 N N . PRO A 1 193 ? -2.443 -16.833 0.629 1.00 98.19 193 PRO A N 1
ATOM 1481 C CA . PRO A 1 193 ? -3.111 -17.532 -0.459 1.00 98.19 193 PRO A CA 1
ATOM 1482 C C . PRO A 1 193 ? -2.234 -17.567 -1.722 1.00 98.19 193 PRO A C 1
ATOM 1484 O O . PRO A 1 193 ? -1.679 -16.528 -2.102 1.00 98.19 193 PRO A O 1
ATOM 1487 N N . PRO A 1 194 ? -2.139 -18.720 -2.413 1.00 97.88 194 PRO A N 1
ATOM 1488 C CA . PRO A 1 194 ? -1.212 -18.898 -3.531 1.00 97.88 194 PRO A CA 1
ATOM 1489 C C . PRO A 1 194 ? -1.485 -17.921 -4.679 1.00 97.88 194 PRO A C 1
ATOM 1491 O O . PRO A 1 194 ? -0.549 -17.463 -5.326 1.00 97.88 194 PRO A O 1
ATOM 1494 N N . GLU A 1 195 ? -2.746 -17.537 -4.890 1.00 98.19 195 GLU A N 1
ATOM 1495 C CA . GLU A 1 195 ? -3.150 -16.560 -5.908 1.00 98.19 195 GLU A CA 1
ATOM 1496 C C . GLU A 1 195 ? -2.528 -15.173 -5.669 1.00 98.19 195 GLU A C 1
ATOM 1498 O O . GLU A 1 195 ? -2.042 -14.531 -6.601 1.00 98.19 195 GLU A O 1
ATOM 1503 N N . LEU A 1 196 ? -2.497 -14.719 -4.411 1.00 98.25 196 LEU A N 1
ATOM 1504 C CA . LEU A 1 196 ? -1.943 -13.413 -4.046 1.00 98.25 196 LEU A CA 1
ATOM 1505 C C . LEU A 1 196 ? -0.413 -13.430 -4.084 1.00 98.25 196 LEU A C 1
ATOM 1507 O O . LEU A 1 196 ? 0.199 -12.488 -4.589 1.00 98.25 196 LEU A O 1
ATOM 1511 N N . CYS A 1 197 ? 0.206 -14.511 -3.602 1.00 98.25 197 CYS A N 1
ATOM 1512 C CA . CYS A 1 197 ? 1.655 -14.687 -3.674 1.00 98.25 197 CYS A CA 1
ATOM 1513 C C . CYS A 1 197 ? 2.142 -14.766 -5.131 1.00 98.25 197 CYS A C 1
ATOM 1515 O O . CYS A 1 197 ? 3.130 -14.118 -5.476 1.00 98.25 197 CYS A O 1
ATOM 1517 N N . ALA A 1 198 ? 1.423 -15.483 -6.003 1.00 98.06 198 ALA A N 1
ATOM 1518 C CA . ALA A 1 198 ? 1.738 -15.571 -7.428 1.00 98.06 198 ALA A CA 1
ATOM 1519 C C . ALA A 1 198 ? 1.655 -14.204 -8.125 1.00 98.06 198 ALA A C 1
ATOM 1521 O O . ALA A 1 198 ? 2.508 -13.882 -8.952 1.00 98.06 198 ALA A O 1
ATOM 1522 N N . ALA A 1 199 ? 0.677 -13.365 -7.763 1.00 98.25 199 ALA A N 1
ATOM 1523 C CA . ALA A 1 199 ? 0.563 -12.010 -8.301 1.00 98.25 199 ALA A CA 1
ATOM 1524 C C . ALA A 1 199 ? 1.762 -11.125 -7.915 1.00 98.25 199 ALA A C 1
ATOM 1526 O O . ALA A 1 199 ? 2.301 -10.416 -8.766 1.00 98.25 199 ALA A O 1
ATOM 1527 N N . VAL A 1 200 ? 2.210 -11.183 -6.655 1.00 98.31 200 VAL A N 1
ATOM 1528 C CA . VAL A 1 200 ? 3.416 -10.466 -6.202 1.00 98.31 200 VAL A CA 1
ATOM 1529 C C . VAL A 1 200 ? 4.649 -10.970 -6.951 1.00 98.31 200 VAL A C 1
ATOM 1531 O O . VAL A 1 200 ? 5.401 -10.167 -7.502 1.00 98.31 200 VAL A O 1
ATOM 1534 N N . GLN A 1 201 ? 4.828 -12.290 -7.031 1.00 98.38 201 GLN A N 1
ATOM 1535 C CA . GLN A 1 201 ? 5.972 -12.899 -7.704 1.00 98.38 201 GLN A CA 1
ATOM 1536 C C . GLN A 1 201 ? 6.021 -12.537 -9.194 1.00 98.38 201 GLN A C 1
ATOM 1538 O O . GLN A 1 201 ? 7.069 -12.131 -9.684 1.00 98.38 201 GLN A O 1
ATOM 1543 N N . SER A 1 202 ? 4.885 -12.590 -9.895 1.00 98.25 202 SER A N 1
ATOM 1544 C CA . SER A 1 202 ? 4.786 -12.200 -11.306 1.00 98.25 202 SER A CA 1
ATOM 1545 C C . SER A 1 202 ? 5.187 -10.738 -11.537 1.00 98.25 202 SER A C 1
ATOM 1547 O O . SER A 1 202 ? 5.909 -10.442 -12.489 1.00 98.25 202 SER A O 1
ATOM 1549 N N . LEU A 1 203 ? 4.769 -9.823 -10.655 1.00 98.25 203 LEU A N 1
ATOM 1550 C CA . LEU A 1 203 ? 5.148 -8.411 -10.744 1.00 98.25 203 LEU A CA 1
ATOM 1551 C C . LEU A 1 203 ? 6.638 -8.187 -10.470 1.00 98.25 203 LEU A C 1
ATOM 1553 O O . LEU A 1 203 ? 7.243 -7.354 -11.140 1.00 98.25 203 LEU A O 1
ATOM 1557 N N . LEU A 1 204 ? 7.223 -8.912 -9.512 1.00 98.19 204 LEU A N 1
ATOM 1558 C CA . LEU A 1 204 ? 8.656 -8.836 -9.219 1.00 98.19 204 LEU A CA 1
ATOM 1559 C C . LEU A 1 204 ? 9.497 -9.383 -10.376 1.00 98.19 204 LEU A C 1
ATOM 1561 O O . LEU A 1 204 ? 10.443 -8.716 -10.783 1.00 98.19 204 LEU A O 1
ATOM 1565 N N . SER A 1 205 ? 9.119 -10.528 -10.955 1.00 98.06 205 SER A N 1
ATOM 1566 C CA . SER A 1 205 ? 9.775 -11.075 -12.150 1.00 98.06 205 SER A CA 1
ATOM 1567 C C . SER A 1 205 ? 9.696 -10.099 -13.321 1.00 98.06 205 SER A C 1
ATOM 1569 O O . SER A 1 205 ? 10.722 -9.743 -13.884 1.00 98.06 205 SER A O 1
ATOM 1571 N N . LYS A 1 206 ? 8.505 -9.556 -13.612 1.00 97.75 206 LYS A N 1
ATOM 1572 C CA . LYS A 1 206 ? 8.343 -8.559 -14.681 1.00 97.75 206 LYS A CA 1
ATOM 1573 C C . LYS A 1 206 ? 9.183 -7.300 -14.432 1.00 97.75 206 LYS A C 1
ATOM 1575 O O . LYS A 1 206 ? 9.688 -6.698 -15.374 1.00 97.75 206 LYS A O 1
ATOM 1580 N N . LEU A 1 207 ? 9.295 -6.860 -13.179 1.00 97.38 207 LEU A N 1
ATOM 1581 C CA . LEU A 1 207 ? 10.110 -5.700 -12.824 1.00 97.38 207 LEU A CA 1
ATOM 1582 C C . LEU A 1 207 ? 11.602 -5.975 -13.040 1.00 97.38 207 LEU A C 1
ATOM 1584 O O . LEU A 1 207 ? 12.283 -5.093 -13.553 1.00 97.38 207 LEU A O 1
ATOM 1588 N N . HIS A 1 208 ? 12.077 -7.175 -12.703 1.00 97.81 208 HIS A N 1
ATOM 1589 C CA . HIS A 1 208 ? 13.449 -7.604 -12.968 1.00 97.81 208 HIS A CA 1
ATOM 1590 C C . HIS A 1 208 ? 13.738 -7.660 -14.473 1.00 97.81 208 HIS A C 1
ATOM 1592 O O . HIS A 1 208 ? 14.678 -7.013 -14.920 1.00 97.81 208 HIS A O 1
ATOM 1598 N N . ASP A 1 209 ? 12.860 -8.282 -15.269 1.00 97.38 209 ASP A N 1
ATOM 1599 C CA . ASP A 1 209 ? 13.007 -8.355 -16.731 1.00 97.38 209 ASP A CA 1
ATOM 1600 C C . ASP A 1 209 ? 13.093 -6.958 -17.378 1.00 97.38 209 ASP A C 1
ATOM 1602 O O . ASP A 1 209 ? 13.849 -6.729 -18.322 1.00 97.38 209 ASP A O 1
ATOM 1606 N N . LEU A 1 210 ? 12.310 -5.994 -16.875 1.00 95.31 210 LEU A N 1
ATOM 1607 C CA . LEU A 1 210 ? 12.333 -4.611 -17.362 1.00 95.31 210 LEU A CA 1
ATOM 1608 C C . LEU A 1 210 ? 13.598 -3.845 -16.954 1.00 95.31 210 LEU A C 1
ATOM 1610 O O . LEU A 1 210 ? 13.965 -2.902 -17.656 1.00 95.31 210 LEU A O 1
ATOM 1614 N N . GLN A 1 211 ? 14.218 -4.201 -15.826 1.00 94.50 211 GLN A N 1
ATOM 1615 C CA . GLN A 1 211 ? 15.473 -3.608 -15.357 1.00 94.50 211 GLN A CA 1
ATOM 1616 C C . GLN A 1 211 ? 16.661 -4.169 -16.133 1.00 94.50 211 GLN A C 1
ATOM 1618 O O . GLN A 1 211 ? 17.428 -3.390 -16.686 1.00 94.50 211 GLN A O 1
ATOM 1623 N N . ASP A 1 212 ? 16.725 -5.490 -16.286 1.00 95.81 212 ASP A N 1
ATOM 1624 C CA . ASP A 1 212 ? 17.774 -6.171 -17.048 1.00 95.81 212 ASP A CA 1
ATOM 1625 C C . ASP A 1 212 ? 17.760 -5.761 -18.526 1.00 95.81 212 ASP A C 1
ATOM 1627 O O . ASP A 1 212 ? 18.795 -5.691 -19.176 1.00 95.81 212 ASP A O 1
ATOM 1631 N N . ALA A 1 213 ? 16.581 -5.451 -19.074 1.00 91.44 213 ALA A N 1
ATOM 1632 C CA . ALA A 1 213 ? 16.441 -4.957 -20.440 1.00 91.44 213 ALA A CA 1
ATOM 1633 C C . ALA A 1 213 ? 16.724 -3.448 -20.598 1.00 91.44 213 ALA A C 1
ATOM 1635 O O . ALA A 1 213 ? 16.568 -2.922 -21.709 1.00 91.44 213 ALA A O 1
ATOM 1636 N N . ALA A 1 214 ? 17.014 -2.737 -19.504 1.00 86.31 214 ALA A N 1
ATOM 1637 C CA . ALA A 1 214 ? 17.342 -1.313 -19.490 1.00 86.31 214 ALA A CA 1
ATOM 1638 C C . ALA A 1 214 ? 18.833 -1.031 -19.235 1.00 86.31 214 ALA A C 1
ATOM 1640 O O . ALA A 1 214 ? 19.265 0.079 -19.567 1.00 86.31 214 ALA A O 1
ATOM 1641 N N . ASP A 1 215 ? 19.557 -1.998 -18.664 1.00 83.75 215 ASP A N 1
ATOM 1642 C CA . ASP A 1 215 ? 21.015 -2.004 -18.483 1.00 83.75 215 ASP A CA 1
ATOM 1643 C C . ASP A 1 2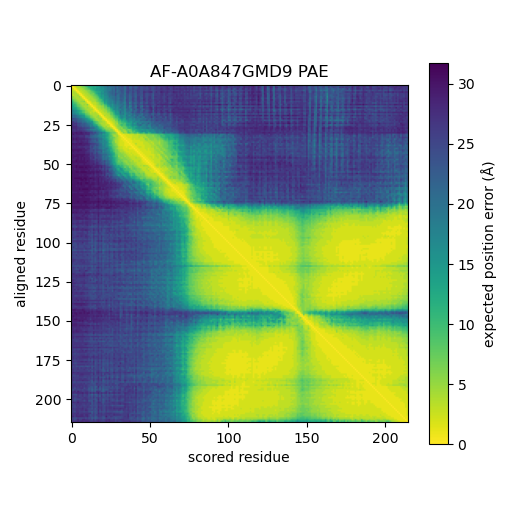15 ? 21.742 -2.496 -19.752 1.00 83.75 215 ASP A C 1
ATOM 1645 O O . ASP A 1 215 ? 22.834 -1.951 -20.044 1.00 83.75 215 ASP A O 1
#

Mean predicted aligned error: 14.55 Å

Solvent-accessible surface area (backbone atoms only — not comparable to full-atom values): 12540 Å² total; per-residue (Å²): 139,88,78,90,79,77,89,87,83,89,80,80,80,79,80,77,82,80,80,82,75,84,74,79,83,75,89,80,82,76,53,70,72,56,52,51,56,51,52,55,54,54,54,54,55,53,55,53,53,55,53,56,53,54,55,57,52,54,60,56,53,58,62,49,55,56,53,56,53,59,64,65,72,76,32,90,64,66,45,55,58,51,50,52,54,51,51,41,52,52,50,41,49,45,40,66,72,48,52,48,51,51,39,22,26,54,38,14,45,54,34,61,73,68,50,76,56,48,88,82,40,51,68,61,53,52,55,50,50,53,49,50,52,53,50,51,52,56,52,51,58,66,71,68,71,72,65,81,78,52,51,72,71,38,56,67,49,49,54,53,52,52,50,51,52,50,53,50,52,50,51,47,49,52,51,25,18,49,50,16,44,56,37,34,74,76,46,43,70,73,43,50,61,62,72,49,37,49,54,44,50,53,51,51,52,53,41,48,56,43,48,67,75,69,110

Radius of gyration: 31.72 Å; Cα contacts (8 Å, |Δi|>4): 100; chains: 1; bounding box: 53×72×105 Å

pLDDT: mean 81.41, std 17.28, range [48.84, 98.69]

Nearest PDB structures (foldseek):
  5fi4-assembly1_B  TM=4.200E-01  e=2.642E+00  Homo sapiens
  8sbj-assembly1_B  TM=4.239E-01  e=3.285E+00  Homo sapiens
  4ilo-assembly1_A  TM=2.321E-01  e=1.106E+00  Chlamydia trachomatis L2/434/Bu
  5nnv-assembly4_D  TM=2.255E-01  e=4.085E+00  Bacillus subtilis subsp. subtilis str. 168

Secondary structure (DSSP, 8-state):
-----------------------PPP---SSHHHHHHHHHHHHHHHHHHHHHHHHHHHHHHHHHHHHHHHHHTT-TTHHHHHHHHHHHHHHHHHIIIIIHHHHHHHHHHHHHHHTTTTTT-HHHHHHHHHHHHHHHHHHHHHHT---TTTHHHHHHHHHHHHHHHHHHHHHHHHHHHHHHHHHHHHHGGGGS-HHHHHHHHHHHHHHHHHHHTT-